Protein AF-A0A6N7VRZ7-F1 (afdb_monomer_lite)

Foldseek 3Di:
DPPVVVVVVVVVVVVVPPPPDDDDDDDDDDDDDPPPPPQFKWAWDDDAPAPDDDVVLVVQCVVFNEADHDRIDGPVNRAGFDGWDAFPHKIWTWGWDQDPVAHPFIWTWTKIADPVCPVVDRIDIDTGDRLDDPQQKWKKKFWFWDAFPVGIKIWIWIWIAGFFKIKIKIWIAHNVRDTPKMKMWMDTQQALAIFIDMPNRGPDDPPDTDHHTSVSSQVNCVVVCVVVCVVCVVRVFDKDFDWWDAPNDIGGRDIDTDDGHTNTMMIGGDDDDPDGTDDD

Secondary structure (DSSP, 8-state):
--SSHHHHHHHHHTTSS----PPP----------------EEEE-S------S-HHHHHHHHHH-B----SSEEHHHH-EEEEEEEETTEEEEEEEEE-SSSTT-EEEEEEEE-TT-TTS-S-EEEEEEEEE-TT--EEEEEEEEEEETTEEEEEEEEEEE-SSEEEEEEEEE-TT--EEEEEEEEEESS--SPEEEETTEEEE--SS-----HHHHHHHGGGHHHHHHHHHHHTT--EEEEEEEETTEEEEEEEEE-SSEEEEEEEE---TTTT-EE--

pLDDT: mean 72.97, std 18.35, range [27.0, 92.31]

Radius of gyration: 24.59 Å; chains: 1; bounding box: 63×72×60 Å

Structure (mmCIF, N/CA/C/O backbone):
data_AF-A0A6N7VRZ7-F1
#
_entry.id   AF-A0A6N7VRZ7-F1
#
loop_
_atom_site.group_PDB
_atom_site.id
_atom_site.type_symbol
_atom_site.label_atom_id
_atom_site.label_alt_id
_atom_site.label_comp_id
_atom_site.label_asym_id
_atom_site.label_entity_id
_atom_site.label_seq_id
_atom_site.pdbx_PDB_ins_code
_atom_site.Cartn_x
_atom_site.Cartn_y
_atom_site.Cartn_z
_atom_site.occupancy
_atom_site.B_iso_or_equiv
_atom_site.auth_seq_id
_atom_site.auth_comp_id
_atom_site.auth_asym_id
_atom_site.auth_atom_id
_atom_site.pdbx_PDB_model_num
ATOM 1 N N . MET A 1 1 ? -41.563 -48.875 -35.223 1.00 51.72 1 MET A N 1
ATOM 2 C CA . MET A 1 1 ? -40.162 -48.391 -35.148 1.00 51.72 1 MET A CA 1
ATOM 3 C C . MET A 1 1 ? -39.976 -47.310 -34.070 1.00 51.72 1 MET A C 1
ATOM 5 O O . MET A 1 1 ? -39.532 -46.213 -34.362 1.00 51.72 1 MET A O 1
ATOM 9 N N . ARG A 1 2 ? -40.323 -47.598 -32.805 1.00 48.81 2 ARG A N 1
ATOM 10 C CA . ARG A 1 2 ? -40.161 -46.661 -31.665 1.00 48.81 2 ARG A CA 1
ATOM 11 C C . ARG A 1 2 ? -39.715 -47.352 -30.362 1.00 48.81 2 ARG A C 1
ATOM 13 O O . ARG A 1 2 ? -39.739 -46.745 -29.304 1.00 48.81 2 ARG A O 1
ATOM 20 N N . LYS A 1 3 ? -39.307 -48.628 -30.441 1.00 44.50 3 LYS A N 1
ATOM 21 C CA . LYS A 1 3 ? -38.849 -49.441 -29.295 1.00 44.50 3 LYS A CA 1
ATOM 22 C C . LYS A 1 3 ? -37.348 -49.774 -29.319 1.00 44.50 3 LYS A C 1
ATOM 24 O O . LYS A 1 3 ? -36.844 -50.302 -28.340 1.00 44.50 3 LYS A O 1
ATOM 29 N N . HIS A 1 4 ? -36.623 -49.426 -30.386 1.00 48.88 4 HIS A N 1
ATOM 30 C CA . HIS A 1 4 ? -35.168 -49.648 -30.476 1.00 48.88 4 HIS A CA 1
ATOM 31 C C . HIS A 1 4 ? -34.329 -48.391 -30.204 1.00 48.88 4 HIS A C 1
ATOM 33 O O . HIS A 1 4 ? -33.158 -48.508 -29.873 1.00 48.88 4 HIS A O 1
ATOM 39 N N . THR A 1 5 ? -34.931 -47.199 -30.230 1.00 50.88 5 THR A N 1
ATOM 40 C CA . THR A 1 5 ? -34.237 -45.937 -29.915 1.00 50.88 5 THR A CA 1
ATOM 41 C C . THR A 1 5 ? -34.125 -45.692 -28.403 1.00 50.88 5 THR A C 1
ATOM 43 O O . THR A 1 5 ? -33.141 -45.132 -27.942 1.00 50.88 5 THR A O 1
ATOM 46 N N . ILE A 1 6 ? -35.085 -46.182 -27.608 1.00 54.41 6 ILE A N 1
ATOM 47 C CA . ILE A 1 6 ? -35.073 -46.048 -26.137 1.00 54.41 6 ILE A CA 1
ATOM 48 C C . ILE A 1 6 ? -34.047 -47.002 -25.499 1.00 54.41 6 ILE A C 1
ATOM 50 O O . ILE A 1 6 ? -33.409 -46.653 -24.510 1.00 54.41 6 ILE A O 1
ATOM 54 N N . LEU A 1 7 ? -33.831 -48.179 -26.101 1.00 49.44 7 LEU A N 1
ATOM 55 C CA . LEU A 1 7 ? -32.859 -49.160 -25.612 1.00 49.44 7 LEU A CA 1
ATOM 56 C C . LEU A 1 7 ? -31.406 -48.694 -25.827 1.00 49.44 7 LEU A C 1
ATOM 58 O O . LEU A 1 7 ? -30.557 -48.961 -24.983 1.00 49.44 7 LEU A O 1
ATOM 62 N N . LEU A 1 8 ? -31.133 -47.938 -26.902 1.00 50.25 8 LEU A N 1
ATOM 63 C CA . LEU A 1 8 ? -29.812 -47.345 -27.146 1.00 50.25 8 LEU A CA 1
ATOM 64 C C . LEU A 1 8 ? -29.486 -46.205 -26.163 1.00 50.25 8 LEU 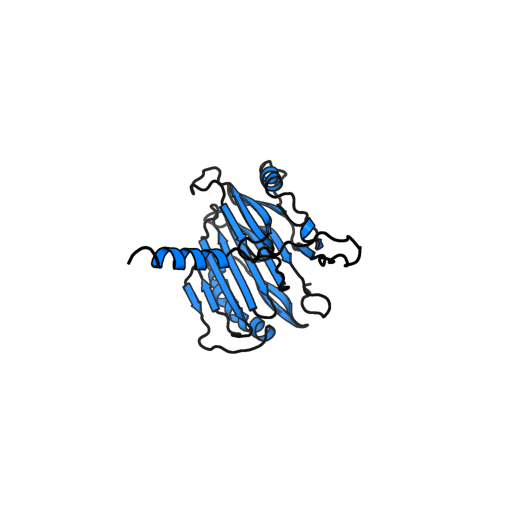A C 1
ATOM 66 O O . LEU A 1 8 ? -28.351 -46.117 -25.707 1.00 50.25 8 LEU A O 1
ATOM 70 N N . CYS A 1 9 ? -30.471 -45.382 -25.783 1.00 50.47 9 CYS A N 1
ATOM 71 C CA . CYS A 1 9 ? -30.270 -44.312 -24.795 1.00 50.47 9 CYS A CA 1
ATOM 72 C C . CYS A 1 9 ? -30.100 -44.833 -23.356 1.00 50.47 9 CYS A C 1
ATOM 74 O O . CYS A 1 9 ? -29.407 -44.204 -22.559 1.00 50.47 9 CYS A O 1
ATOM 76 N N . LEU A 1 10 ? -30.692 -45.984 -23.015 1.00 51.41 10 LEU A N 1
ATOM 77 C CA . LEU A 1 10 ? -30.499 -46.626 -21.706 1.00 51.41 10 LEU A CA 1
ATOM 78 C C . LEU A 1 10 ? -29.133 -47.320 -21.585 1.00 51.41 10 LEU A C 1
ATOM 80 O O . LEU A 1 10 ? -28.551 -47.314 -20.502 1.00 51.41 10 LEU A O 1
ATOM 84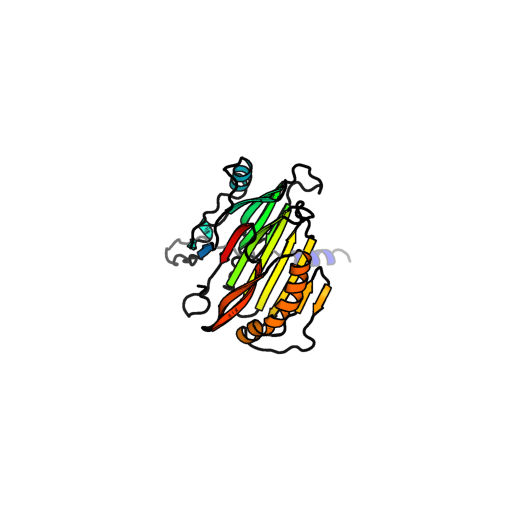 N N . LEU A 1 11 ? -28.580 -47.852 -22.683 1.00 47.41 11 LEU A N 1
ATOM 85 C CA . LEU A 1 11 ? -27.246 -48.467 -22.677 1.00 47.41 11 LEU A CA 1
ATOM 86 C C . LEU A 1 11 ? -26.114 -47.432 -22.547 1.00 47.41 11 LEU A C 1
ATOM 88 O O . LEU A 1 11 ? -25.101 -47.718 -21.913 1.00 47.41 11 LEU A O 1
ATOM 92 N N . SER A 1 12 ? -26.292 -46.217 -23.081 1.00 50.16 12 SER A N 1
ATOM 93 C CA . SER A 1 12 ? -25.316 -45.124 -22.939 1.00 50.16 12 SER A CA 1
ATOM 94 C C . SER A 1 12 ? -25.327 -44.460 -21.557 1.00 50.16 12 SER A C 1
ATOM 96 O O . SER A 1 12 ? -24.339 -43.838 -21.177 1.00 50.16 12 SER A O 1
ATOM 98 N N . LEU A 1 13 ? -26.410 -44.604 -20.782 1.00 47.62 13 LEU A N 1
ATOM 99 C CA . LEU A 1 13 ? -26.511 -44.051 -19.424 1.00 47.62 13 LEU A CA 1
ATOM 100 C C . LEU A 1 13 ? -25.894 -44.973 -18.352 1.00 47.62 13 LEU A C 1
ATOM 102 O O . LEU A 1 13 ? -25.590 -44.521 -17.252 1.00 47.62 13 LEU A O 1
ATOM 106 N N . TYR A 1 14 ? -25.658 -46.250 -18.678 1.00 46.38 14 TYR A N 1
ATOM 107 C CA . TYR A 1 14 ? -25.061 -47.233 -17.762 1.00 46.38 14 TYR A CA 1
ATOM 108 C C . TYR A 1 14 ? -23.520 -47.194 -17.728 1.00 46.38 14 TYR A C 1
ATOM 110 O O . TYR A 1 14 ? -22.915 -47.744 -16.812 1.00 46.38 14 TYR A O 1
ATOM 118 N N . PHE A 1 15 ? -22.877 -46.506 -18.680 1.00 44.44 15 PHE A N 1
ATOM 119 C CA . PHE A 1 15 ? -21.414 -46.360 -18.738 1.00 44.44 15 PHE A CA 1
ATOM 120 C C . PHE A 1 15 ? -20.863 -45.125 -18.002 1.00 44.44 15 PHE A C 1
ATOM 122 O O . PHE A 1 15 ? -19.650 -44.967 -17.913 1.00 44.44 15 PHE A O 1
ATOM 129 N N . LEU A 1 16 ? -21.723 -44.272 -17.430 1.00 45.22 16 LEU A N 1
ATOM 130 C CA . LEU A 1 16 ? -21.307 -43.073 -16.682 1.00 45.22 16 LEU A CA 1
ATOM 131 C C . LEU A 1 16 ? -21.331 -43.243 -15.149 1.00 45.22 16 LEU A C 1
ATOM 133 O O . LEU A 1 16 ? -21.061 -42.286 -14.432 1.00 45.22 16 LEU A O 1
ATOM 137 N N . PHE A 1 17 ? -21.594 -44.451 -14.631 1.00 40.41 17 PHE A N 1
ATOM 138 C CA . PHE A 1 17 ? -21.628 -44.724 -13.182 1.00 40.41 17 PHE A CA 1
ATOM 139 C C . PHE A 1 17 ? -20.605 -45.761 -12.682 1.00 40.41 17 PHE A C 1
ATOM 141 O O . PHE A 1 17 ? -20.662 -46.177 -11.526 1.00 40.41 17 PHE A O 1
ATOM 148 N N . THR A 1 18 ? -19.608 -46.135 -13.490 1.00 43.66 18 THR A N 1
ATOM 149 C CA . THR A 1 18 ? -18.508 -47.021 -13.059 1.00 43.66 18 THR A CA 1
ATOM 150 C C . THR A 1 18 ? -17.149 -46.329 -13.112 1.00 43.66 18 THR A C 1
ATOM 152 O O . THR A 1 18 ? -16.246 -46.748 -13.827 1.00 43.66 18 THR A O 1
ATOM 155 N N . SER A 1 19 ? -16.986 -45.282 -12.307 1.00 32.28 19 SER A N 1
ATOM 156 C CA . SER A 1 19 ? -15.675 -44.870 -11.783 1.00 32.28 19 SER A CA 1
ATOM 157 C C . SER A 1 19 ? -15.837 -44.242 -10.396 1.00 32.28 19 SER A C 1
ATOM 159 O O . SER A 1 19 ? -15.360 -43.150 -10.108 1.00 32.28 19 SER A O 1
ATOM 161 N N . CYS A 1 20 ? -16.549 -44.955 -9.521 1.00 38.78 20 CYS A N 1
ATOM 162 C CA . CYS A 1 20 ? -16.461 -44.773 -8.078 1.00 38.78 20 CYS A CA 1
ATOM 163 C C . CYS A 1 20 ? -15.227 -45.557 -7.598 1.00 38.78 20 CYS A C 1
ATOM 165 O O . CYS A 1 20 ? -15.319 -46.737 -7.263 1.00 38.78 20 CYS A O 1
ATOM 167 N N . GLN A 1 21 ? -14.044 -44.938 -7.642 1.00 30.72 21 GLN A N 1
ATOM 168 C CA . GLN A 1 21 ? -12.881 -45.462 -6.926 1.00 30.72 21 GLN A CA 1
ATOM 169 C C . GLN A 1 21 ? -13.040 -45.113 -5.442 1.00 30.72 21 GLN A C 1
ATOM 171 O O . GLN A 1 21 ? -12.891 -43.964 -5.036 1.00 30.72 21 GLN A O 1
ATOM 176 N N . LYS A 1 22 ? -13.374 -46.124 -4.633 1.00 38.72 22 LYS A N 1
ATOM 177 C CA . LYS A 1 22 ? -13.216 -46.086 -3.174 1.00 38.72 22 LYS A CA 1
ATOM 178 C C . LYS A 1 22 ? -11.730 -45.887 -2.835 1.00 38.72 22 LYS A C 1
ATOM 180 O O . LYS A 1 22 ? -10.923 -46.658 -3.358 1.00 38.72 22 LYS A O 1
ATOM 185 N N . PRO A 1 23 ? -11.350 -44.986 -1.916 1.00 28.78 23 PRO A N 1
ATOM 186 C CA . PRO A 1 23 ? -10.076 -45.118 -1.236 1.00 28.78 23 PRO A CA 1
ATOM 187 C C . PRO A 1 23 ? -10.205 -46.209 -0.168 1.00 28.78 23 PRO A C 1
ATOM 189 O O . PRO A 1 23 ? -11.112 -46.201 0.664 1.00 28.78 23 PRO A O 1
ATOM 192 N N . SER A 1 24 ? -9.310 -47.186 -0.247 1.00 29.42 24 SER A N 1
ATOM 193 C CA . SER A 1 24 ? -9.134 -48.262 0.719 1.00 29.42 24 SER A CA 1
ATOM 194 C C . SER A 1 24 ? -8.659 -47.714 2.065 1.00 29.42 24 SER A C 1
ATOM 196 O O . SER A 1 24 ? -7.578 -47.129 2.151 1.00 29.42 24 SER A O 1
ATOM 198 N N . GLU A 1 25 ? -9.414 -47.978 3.128 1.00 36.09 25 GLU A N 1
ATOM 199 C CA . GLU A 1 25 ? -8.856 -48.047 4.475 1.00 36.09 25 GLU A CA 1
ATOM 200 C C . GLU A 1 25 ? -7.915 -49.254 4.551 1.00 36.09 25 GLU A C 1
ATOM 202 O O . GLU A 1 25 ? -8.354 -50.402 4.607 1.00 36.09 25 GLU A O 1
ATOM 207 N N . SER A 1 26 ? -6.609 -49.003 4.574 1.00 30.27 26 SER A N 1
ATOM 208 C CA . SER A 1 26 ? -5.666 -49.932 5.189 1.00 30.27 26 SER A CA 1
ATOM 209 C C . SER A 1 26 ? -4.395 -49.214 5.627 1.00 30.27 26 SER A C 1
ATOM 211 O O . SER A 1 26 ? -3.657 -48.660 4.816 1.00 30.27 26 SER A O 1
ATOM 213 N N . SER A 1 27 ? -4.142 -49.328 6.931 1.00 27.00 27 SER A N 1
ATOM 214 C CA . SER A 1 27 ? -2.880 -49.113 7.642 1.00 27.00 27 SER A CA 1
ATOM 215 C C . SER A 1 27 ? -2.309 -47.693 7.689 1.00 27.00 27 SER A C 1
ATOM 217 O O . SER A 1 27 ? -1.422 -47.320 6.930 1.00 27.00 27 SER A O 1
ATOM 219 N N . LEU A 1 28 ? -2.704 -46.992 8.758 1.00 39.78 28 LEU A N 1
ATOM 220 C CA . LEU A 1 28 ? -1.775 -46.301 9.655 1.00 39.78 28 LEU A CA 1
ATOM 221 C C . LEU A 1 28 ? -0.441 -47.061 9.754 1.00 39.78 28 LEU A C 1
ATOM 223 O O . LEU A 1 28 ? -0.329 -48.056 10.473 1.00 39.78 28 LEU A O 1
ATOM 227 N N . LYS A 1 29 ? 0.581 -46.560 9.066 1.00 30.77 29 LYS A N 1
ATOM 228 C CA . LYS A 1 29 ? 1.963 -46.632 9.531 1.00 30.77 29 LYS A CA 1
ATOM 229 C C . LYS A 1 29 ? 2.585 -45.258 9.352 1.00 30.77 29 LYS A C 1
ATOM 231 O O . LYS A 1 29 ? 2.699 -44.749 8.245 1.00 30.77 29 LYS A O 1
ATOM 236 N N . ASN A 1 30 ? 2.909 -44.677 10.500 1.00 40.47 30 ASN A N 1
ATOM 237 C CA . ASN A 1 30 ? 3.609 -43.419 10.679 1.00 40.47 30 ASN A CA 1
ATOM 238 C C . ASN A 1 30 ? 4.788 -43.268 9.724 1.00 40.47 30 ASN A C 1
ATOM 240 O O . ASN A 1 30 ? 5.617 -44.173 9.617 1.00 40.47 30 ASN A O 1
ATOM 244 N N . GLY A 1 31 ? 4.910 -42.068 9.169 1.00 37.56 31 GLY A N 1
ATOM 245 C CA . GLY A 1 31 ? 6.148 -41.601 8.579 1.00 37.56 31 GLY A CA 1
ATOM 246 C C . GLY A 1 31 ? 5.940 -40.900 7.256 1.00 37.56 31 GLY A C 1
ATOM 247 O O . GLY A 1 31 ? 6.470 -41.370 6.267 1.00 37.56 31 GLY A O 1
ATOM 248 N N . ASP A 1 32 ? 5.258 -39.756 7.261 1.00 30.80 32 ASP A N 1
ATOM 249 C CA . ASP A 1 32 ? 5.738 -38.657 6.436 1.00 30.80 32 ASP A CA 1
ATOM 250 C C . ASP A 1 32 ? 5.684 -37.357 7.230 1.00 30.80 32 ASP A C 1
ATOM 252 O O . ASP A 1 32 ? 4.726 -37.039 7.933 1.00 30.80 32 ASP A O 1
ATOM 256 N N . LYS A 1 33 ? 6.847 -36.720 7.213 1.00 32.03 33 LYS A N 1
ATOM 257 C CA . LYS A 1 33 ? 7.310 -35.615 8.040 1.00 32.03 33 LYS A CA 1
ATOM 258 C C . LYS A 1 33 ? 6.305 -34.469 8.053 1.00 32.03 33 LYS A C 1
ATOM 260 O O . LYS A 1 33 ? 5.762 -34.114 7.012 1.00 32.03 33 LYS A O 1
ATOM 265 N N . GLU A 1 34 ? 6.143 -33.866 9.230 1.00 32.09 34 GLU A N 1
ATOM 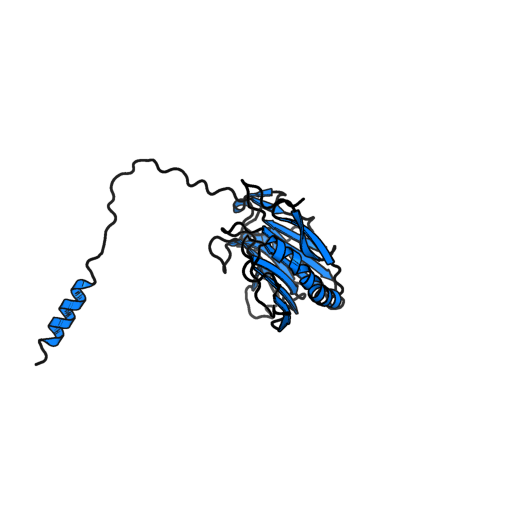266 C CA . GLU A 1 34 ? 5.592 -32.524 9.404 1.00 32.09 34 GLU A CA 1
ATOM 267 C C . GLU A 1 34 ? 6.001 -31.637 8.225 1.00 32.09 34 GLU A C 1
ATOM 269 O O . GLU A 1 34 ? 7.185 -31.346 8.030 1.00 32.09 34 GLU A O 1
ATOM 274 N N . THR A 1 35 ? 5.026 -31.207 7.425 1.00 31.95 35 THR A N 1
ATOM 275 C CA . THR A 1 35 ? 5.210 -30.065 6.542 1.00 31.95 35 THR A CA 1
ATOM 276 C C . THR A 1 35 ? 5.482 -28.891 7.469 1.00 31.95 35 THR A C 1
ATOM 278 O O . THR A 1 35 ? 4.559 -28.321 8.052 1.00 31.95 35 THR A O 1
ATOM 281 N N . ILE A 1 36 ? 6.758 -28.575 7.687 1.00 32.53 36 ILE A N 1
ATOM 282 C CA . ILE A 1 36 ? 7.163 -27.344 8.351 1.00 32.53 36 ILE A CA 1
ATOM 283 C C . ILE A 1 36 ? 6.639 -26.233 7.440 1.00 32.53 36 ILE A C 1
ATOM 285 O O . ILE A 1 36 ? 7.291 -25.875 6.463 1.00 32.53 36 ILE A O 1
ATOM 289 N N . LYS A 1 37 ? 5.424 -25.736 7.706 1.00 47.06 37 LYS A N 1
ATOM 290 C CA . LYS A 1 37 ? 4.975 -24.443 7.192 1.00 47.06 37 LYS A CA 1
ATOM 291 C C . LYS A 1 37 ? 6.035 -23.460 7.679 1.00 47.06 37 LYS A C 1
ATOM 293 O O . LYS A 1 37 ? 6.126 -23.230 8.887 1.00 47.06 37 LYS A O 1
ATOM 298 N N . GLU A 1 38 ? 6.914 -23.004 6.784 1.00 53.12 38 GLU A N 1
ATOM 299 C CA . GLU A 1 38 ? 7.930 -22.010 7.131 1.00 53.12 38 GLU A CA 1
ATOM 300 C C . GLU A 1 38 ? 7.222 -20.862 7.860 1.00 53.12 38 GLU A C 1
ATOM 302 O O . GLU A 1 38 ? 6.170 -20.386 7.430 1.00 53.12 38 GLU A O 1
ATOM 307 N N . LYS A 1 39 ? 7.743 -20.484 9.031 1.00 60.56 39 LYS A N 1
ATOM 308 C CA . LYS A 1 39 ? 7.157 -19.407 9.827 1.00 60.56 39 LYS A CA 1
ATOM 309 C C . LYS A 1 39 ? 7.441 -18.076 9.137 1.00 60.56 39 LYS A C 1
ATOM 311 O O . LYS A 1 39 ? 8.497 -17.477 9.342 1.00 60.56 39 LYS A O 1
ATOM 316 N N . VAL A 1 40 ? 6.485 -17.640 8.327 1.00 69.94 40 VAL A N 1
ATOM 317 C CA . VAL A 1 40 ? 6.470 -16.327 7.678 1.00 69.94 40 VAL A CA 1
ATOM 318 C C . VAL A 1 40 ? 6.424 -15.244 8.750 1.00 69.94 40 VAL A C 1
ATOM 320 O O . VAL A 1 40 ? 5.594 -15.314 9.657 1.00 69.94 40 VAL A O 1
ATOM 323 N N . ASN A 1 41 ? 7.290 -14.234 8.645 1.00 71.81 41 ASN A N 1
ATOM 324 C CA . ASN A 1 41 ? 7.331 -13.115 9.587 1.00 71.81 41 ASN A CA 1
ATOM 325 C C . ASN A 1 41 ? 6.921 -11.788 8.934 1.00 71.81 41 ASN A C 1
ATOM 327 O O . ASN A 1 41 ? 7.445 -11.406 7.893 1.00 71.81 41 ASN A O 1
ATOM 331 N N . ILE A 1 42 ? 6.060 -11.027 9.611 1.00 72.62 42 ILE A N 1
ATOM 332 C CA . ILE A 1 42 ? 5.691 -9.651 9.255 1.00 72.62 42 ILE A CA 1
ATOM 333 C C . ILE A 1 42 ? 6.397 -8.674 10.198 1.00 72.62 42 ILE A C 1
ATOM 335 O O . ILE A 1 42 ? 6.532 -8.925 11.399 1.00 72.62 42 ILE A O 1
ATOM 339 N N . LYS A 1 43 ? 6.824 -7.526 9.664 1.00 73.62 43 LYS A N 1
ATOM 340 C CA . LYS A 1 43 ? 7.439 -6.430 10.416 1.00 73.62 43 LYS A CA 1
ATOM 341 C C . LYS A 1 43 ? 6.520 -5.215 10.496 1.00 73.62 43 LYS A C 1
ATOM 343 O O . LYS A 1 43 ? 5.873 -4.808 9.534 1.00 73.62 43 LYS A O 1
ATOM 348 N N . TYR A 1 44 ? 6.518 -4.561 11.649 1.00 66.38 44 TYR A N 1
ATOM 349 C CA . TYR A 1 44 ? 5.747 -3.339 11.878 1.00 66.38 44 TYR A CA 1
ATOM 350 C C . TYR A 1 44 ? 6.697 -2.152 11.986 1.00 66.38 44 TYR A C 1
ATOM 352 O O . TYR A 1 44 ? 7.638 -2.173 12.777 1.00 66.38 44 TYR A O 1
ATOM 360 N N . VAL A 1 45 ? 6.465 -1.106 11.187 1.00 58.69 45 VAL A N 1
ATOM 361 C CA . VAL A 1 45 ? 7.406 0.017 11.045 1.00 58.69 45 VAL A CA 1
ATOM 362 C C . VAL A 1 45 ? 6.705 1.341 11.352 1.00 58.69 45 VAL A C 1
ATOM 364 O O . VAL A 1 45 ? 6.419 2.136 10.455 1.00 58.69 45 VAL A O 1
ATOM 367 N N . GLY A 1 46 ? 6.420 1.638 12.621 1.00 53.47 46 GLY A N 1
ATOM 368 C CA . GLY A 1 46 ? 5.892 2.954 13.002 1.00 53.47 46 GLY A CA 1
ATOM 369 C C . GLY A 1 46 ? 5.445 3.092 14.454 1.00 53.47 46 GLY A C 1
ATOM 370 O O . GLY A 1 46 ? 5.174 2.100 15.120 1.00 53.47 46 GLY A O 1
ATOM 371 N N . LYS A 1 47 ? 5.363 4.348 14.918 1.00 48.88 47 LYS A N 1
ATOM 372 C CA . LYS A 1 47 ? 4.696 4.724 16.172 1.00 48.88 47 LYS A CA 1
ATOM 373 C C . LYS A 1 47 ? 3.188 4.834 15.947 1.00 48.88 47 LYS A C 1
ATOM 375 O O . LYS A 1 47 ? 2.758 5.264 14.879 1.00 48.88 47 LYS A O 1
ATOM 380 N N . GLU A 1 48 ? 2.427 4.436 16.958 1.00 53.22 48 GLU A N 1
ATOM 381 C CA . GLU A 1 48 ? 0.969 4.375 16.930 1.00 53.22 48 GLU A CA 1
ATOM 382 C C . GLU A 1 48 ? 0.342 5.707 17.360 1.00 53.22 48 GLU A C 1
ATOM 384 O O . GLU A 1 48 ? 0.743 6.287 18.370 1.00 53.22 48 GLU A O 1
ATOM 389 N N . LYS A 1 49 ? -0.716 6.131 16.663 1.00 51.59 49 LYS A N 1
ATOM 390 C CA . LYS A 1 49 ? -1.834 6.832 17.305 1.00 51.59 49 LYS A CA 1
ATOM 391 C C . LYS A 1 49 ? -2.974 5.832 17.462 1.00 51.59 49 LYS A C 1
ATOM 393 O O . LYS A 1 49 ? -3.868 5.735 16.625 1.00 51.59 49 LYS A O 1
ATOM 398 N N . THR A 1 50 ? -2.888 5.012 18.503 1.00 50.00 50 THR A N 1
ATOM 399 C CA . THR A 1 50 ? -3.978 4.129 18.912 1.00 50.00 50 THR A CA 1
ATOM 400 C C . THR A 1 50 ? -5.103 4.976 19.495 1.00 50.00 50 THR A C 1
ATOM 402 O O . THR A 1 50 ? -4.853 5.952 20.202 1.00 50.00 50 THR A O 1
ATOM 405 N N . PHE A 1 51 ? -6.351 4.593 19.236 1.00 47.44 51 PHE A N 1
ATOM 406 C CA . PHE A 1 51 ? -7.448 5.095 20.053 1.00 47.44 51 PHE A CA 1
ATOM 407 C C . PHE A 1 51 ? -7.225 4.616 21.480 1.00 47.44 51 PHE A C 1
ATOM 409 O O . PHE A 1 51 ? -6.884 3.447 21.704 1.00 47.44 51 PHE A O 1
ATOM 416 N N . GLU A 1 52 ? -7.451 5.517 22.437 1.00 47.53 52 GLU A N 1
ATOM 417 C CA . GLU A 1 52 ? -7.769 5.128 23.805 1.00 47.53 52 GLU A CA 1
ATOM 418 C C . GLU A 1 52 ? -8.789 3.987 23.767 1.00 47.53 52 GLU A C 1
ATOM 420 O O . GLU A 1 52 ? -9.619 3.908 22.867 1.00 47.53 52 GLU A O 1
ATOM 425 N N . ASN A 1 53 ? -8.678 3.056 24.703 1.00 49.81 53 ASN A N 1
ATOM 426 C CA . ASN A 1 53 ? -9.383 1.779 24.727 1.00 49.81 53 ASN A CA 1
ATOM 427 C C . ASN A 1 53 ? -10.921 1.943 24.590 1.00 49.81 53 ASN A C 1
ATOM 429 O O . ASN A 1 53 ? -11.631 2.040 25.588 1.00 49.81 53 ASN A O 1
ATOM 433 N N . THR A 1 54 ? -11.449 1.994 23.361 1.00 59.28 54 THR A N 1
ATOM 434 C CA . THR A 1 54 ? -12.875 2.230 23.087 1.00 59.28 54 THR A CA 1
ATOM 435 C C . THR A 1 54 ? -13.645 0.924 22.899 1.00 59.28 54 THR A C 1
ATOM 437 O O . THR A 1 54 ? -13.091 -0.115 22.532 1.00 59.28 54 THR A O 1
ATOM 440 N N . ASN A 1 55 ? -14.970 0.978 23.071 1.00 64.88 55 ASN A N 1
ATOM 441 C CA . ASN A 1 55 ? -15.866 -0.139 22.747 1.00 64.88 55 ASN A CA 1
ATOM 442 C C . ASN A 1 55 ? -15.765 -0.582 21.275 1.00 64.88 55 ASN A C 1
ATOM 444 O O . ASN A 1 55 ? -16.009 -1.744 20.970 1.00 64.88 55 ASN A O 1
ATOM 448 N N . LYS A 1 56 ? -15.368 0.311 20.359 1.00 74.06 56 LYS A N 1
ATOM 449 C CA . LYS A 1 56 ? -15.252 -0.006 18.927 1.00 74.06 56 LYS A CA 1
ATOM 450 C C . LYS A 1 56 ? -14.019 -0.830 18.595 1.00 74.06 56 LYS A C 1
ATOM 452 O O . LYS A 1 56 ? -14.119 -1.764 17.808 1.00 74.06 56 LYS A O 1
ATOM 457 N N . LYS A 1 57 ? -12.901 -0.595 19.286 1.00 72.06 57 LYS A N 1
ATOM 458 C CA . LYS A 1 57 ? -11.762 -1.519 19.238 1.00 72.06 57 LYS A CA 1
ATOM 459 C C . LYS A 1 57 ? -12.187 -2.938 19.629 1.00 72.06 57 LYS A C 1
ATOM 461 O O . LYS A 1 57 ? -11.855 -3.889 18.930 1.00 72.06 57 LYS A O 1
ATOM 466 N N . LYS A 1 58 ? -12.976 -3.067 20.703 1.00 75.19 58 LYS A N 1
ATOM 467 C CA . LYS A 1 58 ? -13.517 -4.364 21.137 1.00 75.19 58 LYS A CA 1
ATOM 468 C C . LYS A 1 58 ? -14.442 -4.989 20.087 1.00 75.19 58 LYS A C 1
ATOM 470 O O . LYS A 1 58 ? -14.350 -6.191 19.901 1.00 75.19 58 LYS A O 1
ATOM 475 N N . SER A 1 59 ? -15.263 -4.202 19.384 1.00 82.75 59 SER A N 1
ATOM 476 C CA . SER A 1 59 ? -16.122 -4.690 18.285 1.00 82.75 59 SER A CA 1
ATOM 477 C C . SER A 1 59 ? -15.300 -5.361 17.176 1.00 82.75 59 SER A C 1
ATOM 479 O O . SER A 1 59 ? -15.515 -6.529 16.850 1.00 82.75 59 SER A O 1
ATOM 481 N N . PHE A 1 60 ? -14.284 -4.666 16.651 1.00 85.69 60 PHE A N 1
ATOM 482 C CA . PHE A 1 60 ? -13.443 -5.213 15.583 1.00 85.69 60 PHE A CA 1
ATOM 483 C C . PHE A 1 60 ? -12.613 -6.419 16.044 1.00 85.69 60 PHE A C 1
ATOM 485 O O . PHE A 1 60 ? -12.505 -7.395 15.305 1.00 85.69 60 PHE A O 1
ATOM 492 N N . GLU A 1 61 ? -12.069 -6.396 17.267 1.00 88.62 61 GLU A N 1
ATOM 493 C CA . GLU A 1 61 ? -11.361 -7.551 17.845 1.00 88.62 61 GLU A CA 1
ATOM 494 C C . GLU A 1 61 ? -12.288 -8.757 18.071 1.00 88.62 61 GLU A C 1
ATOM 496 O O . GLU A 1 61 ? -11.883 -9.887 17.816 1.00 88.62 61 GLU A O 1
ATOM 501 N N . GLN A 1 62 ? -13.529 -8.547 18.526 1.00 87.88 62 GLN A N 1
ATOM 502 C CA . GLN A 1 62 ? -14.513 -9.624 18.702 1.00 87.88 62 GLN A CA 1
ATOM 503 C C . GLN A 1 62 ? -14.851 -10.300 17.377 1.00 87.88 62 GLN A C 1
ATOM 505 O O . GLN A 1 62 ? -15.032 -11.513 17.330 1.00 87.88 62 GLN A O 1
ATOM 510 N N . LYS A 1 63 ? -14.926 -9.513 16.305 1.00 87.81 63 LYS A N 1
ATOM 511 C CA . LYS A 1 63 ? -15.337 -9.999 14.995 1.00 87.81 63 LYS A CA 1
ATOM 512 C C . LYS A 1 63 ? -14.210 -10.659 14.207 1.00 87.81 63 LYS A C 1
ATOM 514 O O . LYS A 1 63 ? -14.422 -11.695 13.586 1.00 87.81 63 LYS A O 1
ATOM 519 N N . TYR A 1 64 ? -13.030 -10.046 14.202 1.00 89.19 64 TYR A N 1
ATOM 520 C CA . TYR A 1 64 ? -11.906 -10.469 13.362 1.00 89.19 64 TYR A CA 1
ATOM 521 C C . TYR A 1 64 ? -10.801 -11.180 14.144 1.00 89.19 64 TYR A C 1
ATOM 523 O O . TYR A 1 64 ? -9.784 -11.550 13.568 1.00 89.19 64 TYR A O 1
ATOM 531 N N . GLY A 1 65 ? -10.975 -11.361 15.452 1.00 90.31 65 GLY A N 1
ATOM 532 C CA . GLY A 1 65 ? -9.898 -11.777 16.338 1.00 90.31 65 GLY A CA 1
ATOM 533 C C . GLY A 1 65 ? -8.929 -10.630 16.630 1.00 90.31 65 GLY A C 1
ATOM 534 O O . GLY A 1 65 ? -8.935 -9.575 15.989 1.00 90.31 65 GLY A O 1
ATOM 535 N N . LYS A 1 66 ? -8.078 -10.830 17.634 1.00 89.88 66 LYS A N 1
ATOM 536 C CA . LYS A 1 66 ? -7.052 -9.862 18.024 1.00 89.88 66 LYS A CA 1
ATOM 537 C C . LYS A 1 66 ? -5.716 -10.245 17.398 1.00 89.88 66 LYS A C 1
ATOM 539 O O . LYS A 1 66 ? -5.071 -11.177 17.874 1.00 89.88 66 LYS A O 1
ATOM 544 N N . GLY A 1 67 ? -5.283 -9.472 16.407 1.00 86.69 67 GLY A N 1
ATOM 545 C CA . GLY A 1 67 ? -3.957 -9.625 15.822 1.00 86.69 67 GLY A CA 1
ATOM 546 C C . GLY A 1 67 ? -2.881 -9.051 16.743 1.00 86.69 67 GLY A C 1
ATOM 547 O O . GLY A 1 67 ? -3.054 -7.998 17.371 1.00 86.69 67 GLY A O 1
ATOM 548 N N . ARG A 1 68 ? -1.753 -9.752 16.865 1.00 83.69 68 ARG A N 1
ATOM 549 C CA . ARG A 1 68 ? -0.597 -9.280 17.630 1.00 83.69 68 ARG A CA 1
ATOM 550 C C . ARG A 1 68 ? 0.338 -8.479 16.726 1.00 83.69 68 ARG A C 1
ATOM 552 O O . ARG A 1 68 ? 0.482 -8.733 15.535 1.00 83.69 68 ARG A O 1
ATOM 559 N N . LYS A 1 69 ? 1.011 -7.501 17.327 1.00 77.25 69 LYS A N 1
ATOM 560 C CA . LYS A 1 69 ? 1.990 -6.645 16.654 1.00 77.25 69 LYS A CA 1
ATOM 561 C C . LYS A 1 69 ? 3.284 -6.655 17.446 1.00 77.25 69 LYS A C 1
ATOM 563 O O . LYS A 1 69 ? 3.266 -6.472 18.663 1.00 77.25 69 LYS A O 1
ATOM 568 N N . SER A 1 70 ? 4.402 -6.824 16.761 1.00 72.88 70 SER A N 1
ATOM 569 C CA . SER A 1 70 ? 5.747 -6.624 17.303 1.00 72.88 70 SER A CA 1
ATOM 570 C C . SER A 1 70 ? 6.678 -6.243 16.144 1.00 72.88 70 SER A C 1
ATOM 572 O O . SER A 1 70 ? 6.287 -6.389 14.992 1.00 72.88 70 SER A O 1
ATOM 574 N N . PRO A 1 71 ? 7.905 -5.749 16.376 1.00 73.62 71 PRO A N 1
ATOM 575 C CA . PRO A 1 71 ? 8.816 -5.406 15.279 1.00 73.62 71 PRO A CA 1
ATOM 576 C C . PRO A 1 71 ? 9.060 -6.542 14.269 1.00 73.62 71 PRO A C 1
ATOM 578 O O . PRO A 1 71 ? 9.358 -6.263 13.110 1.00 73.62 71 PRO A O 1
ATOM 581 N N . SER A 1 72 ? 8.915 -7.799 14.698 1.00 79.12 72 SER A N 1
ATOM 582 C CA . SER A 1 72 ? 8.923 -8.998 13.860 1.00 79.12 72 SER A CA 1
ATOM 583 C C . SER A 1 72 ? 8.051 -10.060 14.523 1.00 79.12 72 SER A C 1
ATOM 585 O O . SER A 1 72 ? 8.347 -10.468 15.649 1.00 79.12 72 SER A O 1
ATOM 587 N N . ILE A 1 73 ? 6.995 -10.499 13.846 1.00 80.56 73 ILE A N 1
ATOM 588 C CA . ILE A 1 73 ? 6.043 -11.478 14.375 1.00 80.56 73 ILE A CA 1
ATOM 589 C C . ILE A 1 73 ? 5.668 -12.503 13.314 1.00 80.56 73 ILE A C 1
ATOM 591 O O . ILE A 1 73 ? 5.608 -12.162 12.134 1.00 80.56 73 ILE A O 1
ATOM 595 N N . ASN A 1 74 ? 5.355 -13.724 13.740 1.00 83.31 74 ASN A N 1
ATOM 596 C CA . ASN A 1 74 ? 4.818 -14.731 12.839 1.00 83.31 74 ASN A CA 1
ATOM 597 C C . ASN A 1 74 ? 3.458 -14.282 12.275 1.00 83.31 74 ASN A C 1
ATOM 599 O O . ASN A 1 74 ? 2.661 -13.648 12.972 1.00 83.31 74 ASN A O 1
ATOM 603 N N . LEU A 1 75 ? 3.206 -14.609 11.008 1.00 82.81 75 LEU A N 1
ATOM 604 C CA . LEU A 1 75 ? 1.984 -14.255 10.288 1.00 82.81 75 LEU A CA 1
ATOM 605 C C . LEU A 1 75 ? 0.725 -14.722 11.028 1.00 82.81 75 LEU A C 1
ATOM 607 O O . LEU A 1 75 ? -0.193 -13.932 11.205 1.00 82.81 75 LEU A O 1
ATOM 611 N N . ASP A 1 76 ? 0.704 -15.964 11.510 1.00 84.62 76 ASP A N 1
ATOM 612 C CA . ASP A 1 76 ? -0.415 -16.563 12.250 1.00 84.62 76 ASP A CA 1
ATOM 613 C C . ASP A 1 76 ? -0.769 -15.789 13.528 1.00 84.62 76 ASP A C 1
ATOM 615 O O . ASP A 1 76 ? -1.942 -15.597 13.838 1.00 84.62 76 ASP A O 1
ATOM 619 N N . GLU A 1 77 ? 0.236 -15.283 14.238 1.00 84.38 77 GLU A N 1
ATOM 620 C CA . GLU A 1 77 ? 0.044 -14.431 15.410 1.00 84.38 77 GLU A CA 1
ATOM 621 C C . GLU A 1 77 ? -0.413 -13.007 15.046 1.00 84.38 77 GLU A C 1
ATOM 623 O O . GLU A 1 77 ? -1.025 -12.328 15.875 1.00 84.38 77 GLU A O 1
ATOM 628 N N . ALA A 1 78 ? -0.113 -12.535 13.832 1.00 86.19 78 ALA A N 1
ATOM 629 C CA . ALA A 1 78 ? -0.537 -11.227 13.336 1.00 86.19 78 ALA A CA 1
ATOM 630 C C . ALA A 1 78 ? -1.980 -11.206 12.813 1.00 86.19 78 ALA A C 1
ATOM 632 O O . ALA A 1 78 ? -2.570 -10.129 12.751 1.00 86.19 78 ALA A O 1
ATOM 633 N N . VAL A 1 79 ? -2.557 -12.351 12.437 1.00 89.75 79 VAL A N 1
ATOM 634 C CA . VAL A 1 79 ? -3.917 -12.409 11.879 1.00 89.75 79 VAL A CA 1
ATOM 635 C C . VAL A 1 79 ? -4.946 -11.853 12.871 1.00 89.75 79 VAL A C 1
ATOM 637 O O . VAL A 1 79 ? -4.983 -12.222 14.044 1.00 89.75 79 VAL A O 1
ATOM 640 N N . GLY A 1 80 ? -5.802 -10.961 12.376 1.00 90.19 80 GLY A N 1
ATOM 641 C CA . GLY A 1 80 ? -6.891 -10.320 13.108 1.00 90.19 80 GLY A CA 1
ATOM 642 C C . GLY A 1 80 ? -6.812 -8.794 13.104 1.00 90.19 80 GLY A C 1
ATOM 643 O O . GLY A 1 80 ? -6.055 -8.190 12.344 1.00 90.19 80 GLY A O 1
ATOM 644 N N . ASN A 1 81 ? -7.617 -8.142 13.946 1.00 88.94 81 ASN A N 1
ATOM 645 C CA . ASN A 1 81 ? -7.628 -6.685 14.068 1.00 88.94 81 ASN A CA 1
ATOM 646 C C . ASN A 1 81 ? -6.316 -6.193 14.692 1.00 88.94 81 ASN A C 1
ATOM 648 O O . ASN A 1 81 ? -5.994 -6.519 15.836 1.00 88.94 81 ASN A O 1
ATOM 652 N N . LEU A 1 82 ? -5.578 -5.387 13.932 1.00 86.44 82 LEU A N 1
ATOM 653 C CA . LEU A 1 82 ? -4.265 -4.865 14.294 1.00 86.44 82 LEU A CA 1
ATOM 654 C C . LEU A 1 82 ? -4.369 -3.493 14.947 1.00 86.44 82 LEU A C 1
ATOM 656 O O . LEU A 1 82 ? -3.704 -3.198 15.944 1.00 86.44 82 LEU A O 1
ATOM 660 N N . VAL A 1 83 ? -5.166 -2.612 14.352 1.00 84.38 83 VAL A N 1
ATOM 661 C CA . VAL A 1 83 ? -5.314 -1.224 14.786 1.00 84.38 83 VAL A CA 1
ATOM 662 C C . VAL A 1 83 ? -6.759 -0.818 14.633 1.00 84.38 83 VAL A C 1
ATOM 664 O O . VAL A 1 83 ? -7.374 -1.076 13.608 1.00 84.38 83 VAL A O 1
ATOM 667 N N . SER A 1 84 ? -7.268 -0.108 15.631 1.00 83.62 84 SER A N 1
ATOM 668 C CA . SER A 1 84 ? -8.502 0.646 15.484 1.00 83.62 84 SER A CA 1
ATOM 669 C C . SER A 1 84 ? -8.175 2.132 15.503 1.00 83.62 84 SER A C 1
ATOM 671 O O . SER A 1 84 ? -7.423 2.591 16.367 1.00 83.62 84 SER A O 1
ATOM 673 N N . ALA A 1 85 ? -8.700 2.845 14.513 1.00 79.00 85 ALA A N 1
ATOM 674 C CA . ALA A 1 85 ? -8.469 4.256 14.243 1.00 79.00 85 ALA A CA 1
ATOM 675 C C . ALA A 1 85 ? -9.810 5.000 14.106 1.00 79.00 85 ALA A C 1
ATOM 677 O O . ALA A 1 85 ? -10.866 4.381 14.060 1.00 79.00 85 ALA A O 1
ATOM 678 N N . LYS A 1 86 ? -9.781 6.329 14.022 1.00 79.25 86 LYS A N 1
ATOM 679 C CA . LYS A 1 86 ? -10.940 7.166 13.717 1.00 79.25 86 LYS A CA 1
ATOM 680 C C . LYS A 1 86 ? -10.482 8.301 12.831 1.00 79.25 86 LYS A C 1
ATOM 682 O O . LYS A 1 86 ? -9.504 8.997 13.136 1.00 79.25 86 LYS A O 1
ATOM 687 N N . ILE A 1 87 ? -11.209 8.489 11.748 1.00 77.81 87 ILE A N 1
ATOM 688 C CA . ILE A 1 87 ? -10.957 9.535 10.767 1.00 77.81 87 ILE A CA 1
ATOM 689 C C . ILE A 1 87 ? -12.243 10.339 10.689 1.00 77.81 87 ILE A C 1
ATOM 691 O O . ILE A 1 87 ? -13.310 9.787 10.430 1.00 77.81 87 ILE A O 1
ATOM 695 N N . ALA A 1 88 ? -12.159 11.620 11.058 1.00 78.50 88 ALA A N 1
ATOM 696 C CA . ALA A 1 88 ? -13.311 12.433 11.433 1.00 78.50 88 ALA A CA 1
ATOM 697 C C . ALA A 1 88 ? -14.249 11.716 12.433 1.00 78.50 88 ALA A C 1
ATOM 699 O O . ALA A 1 88 ? -13.910 11.541 13.606 1.00 78.50 88 ALA A O 1
ATOM 700 N N . ASN A 1 89 ? -15.442 11.321 11.982 1.00 76.50 89 ASN A N 1
ATOM 701 C CA . ASN A 1 89 ? -16.494 10.666 12.754 1.00 76.50 89 ASN A CA 1
ATOM 702 C C . ASN A 1 89 ? -16.633 9.158 12.473 1.00 76.50 89 ASN A C 1
ATOM 704 O O . ASN A 1 89 ? -17.459 8.529 13.134 1.00 76.50 89 ASN A O 1
ATOM 708 N N . ILE A 1 90 ? -15.835 8.591 11.563 1.00 79.56 90 ILE A N 1
ATOM 709 C CA . ILE A 1 90 ? -15.872 7.167 11.211 1.00 79.56 90 ILE A CA 1
ATOM 710 C C . ILE A 1 90 ? -14.848 6.390 12.032 1.00 79.56 90 ILE A C 1
ATOM 712 O O . ILE A 1 90 ? -13.670 6.752 12.072 1.00 79.56 90 ILE A O 1
ATOM 716 N N . ASP A 1 91 ? -15.313 5.320 12.677 1.00 81.69 91 ASP A N 1
ATOM 717 C CA . ASP A 1 91 ? -14.480 4.358 13.396 1.00 81.69 91 ASP A CA 1
ATOM 718 C C . ASP A 1 91 ? -13.963 3.295 12.407 1.00 81.69 91 ASP A C 1
ATOM 720 O O . ASP A 1 91 ? -14.742 2.697 11.667 1.00 81.69 91 ASP A O 1
ATOM 724 N N . LEU A 1 92 ? -12.649 3.062 12.402 1.00 83.56 92 LEU A N 1
ATOM 725 C CA . LEU A 1 92 ? -11.941 2.172 11.480 1.00 83.56 92 LEU A CA 1
ATOM 726 C C . LEU A 1 92 ? -11.269 1.019 12.221 1.00 83.56 92 LEU A C 1
ATOM 728 O O . LEU A 1 92 ? -10.685 1.223 13.286 1.00 83.56 92 LEU A O 1
ATOM 732 N N . GLY A 1 93 ? -11.278 -0.166 11.621 1.00 86.94 93 GLY A N 1
ATOM 733 C CA . GLY A 1 93 ? -10.509 -1.339 12.024 1.00 86.94 93 GLY A CA 1
ATOM 734 C C . GLY A 1 93 ? -9.616 -1.808 10.880 1.00 86.94 93 GLY A C 1
ATOM 735 O O . GLY A 1 93 ? -10.110 -2.182 9.820 1.00 86.94 93 GLY A O 1
ATOM 736 N N . LEU A 1 94 ? -8.303 -1.794 11.085 1.00 88.31 94 LEU A N 1
ATOM 737 C CA . LEU A 1 94 ? -7.321 -2.344 10.157 1.00 88.31 94 LEU A CA 1
ATOM 738 C C . LEU A 1 94 ? -7.023 -3.778 10.582 1.00 88.31 94 LEU A C 1
ATOM 740 O O . LEU A 1 94 ? -6.394 -3.993 11.622 1.00 88.31 94 LEU A O 1
ATOM 744 N N . SER A 1 95 ? -7.473 -4.741 9.783 1.00 89.62 95 SER A N 1
ATOM 745 C CA . SER A 1 95 ? -7.377 -6.167 10.106 1.00 89.62 95 SER A CA 1
ATOM 746 C C . SER A 1 95 ? -6.544 -6.902 9.071 1.00 89.62 95 SER A C 1
ATOM 748 O O . SER A 1 95 ? -6.786 -6.745 7.879 1.00 89.62 95 SER A O 1
ATOM 750 N N . LEU A 1 96 ? -5.596 -7.723 9.520 1.00 90.94 96 LEU A N 1
ATOM 751 C CA . LEU A 1 96 ? -4.866 -8.642 8.652 1.00 90.94 96 LEU A CA 1
ATOM 752 C C . LEU A 1 96 ? -5.647 -9.943 8.539 1.00 90.94 96 LEU A C 1
ATOM 754 O O . LEU A 1 96 ? -5.829 -10.635 9.539 1.00 90.94 96 LEU A O 1
ATOM 758 N N . LEU A 1 97 ? -6.111 -10.264 7.338 1.00 91.00 97 LEU A N 1
ATOM 759 C CA . LEU A 1 97 ? -6.949 -11.431 7.068 1.00 91.00 97 LEU A CA 1
ATOM 760 C C . LEU A 1 97 ? -6.493 -12.111 5.769 1.00 91.00 97 LEU A C 1
ATOM 762 O O . LEU A 1 97 ? -5.795 -11.476 4.972 1.00 91.00 97 LEU A O 1
ATOM 766 N N . PRO A 1 98 ? -6.875 -13.380 5.536 1.00 90.31 98 PRO A N 1
ATOM 767 C CA . PRO A 1 98 ? -6.714 -14.004 4.229 1.00 90.31 98 PRO A CA 1
ATOM 768 C C . PRO A 1 98 ? -7.327 -13.132 3.129 1.00 90.31 98 PRO A C 1
ATOM 770 O O . PRO A 1 98 ? -8.415 -12.578 3.307 1.00 90.31 98 PRO A O 1
ATOM 773 N N . SER A 1 99 ? -6.605 -12.993 2.023 1.00 89.56 99 SER A N 1
ATOM 774 C CA . SER A 1 99 ? -7.042 -12.226 0.859 1.00 89.56 99 SER A CA 1
ATOM 775 C C . SER A 1 99 ? -8.273 -12.872 0.220 1.00 89.56 99 SER A C 1
ATOM 777 O O . SER A 1 99 ? -8.381 -14.100 0.168 1.00 89.56 99 SER A O 1
ATOM 779 N N . THR A 1 100 ? -9.213 -12.048 -0.250 1.00 88.38 100 THR A N 1
ATOM 780 C CA . THR A 1 100 ? -10.366 -12.528 -1.030 1.00 88.38 100 THR A CA 1
ATOM 781 C C . THR A 1 100 ? -10.075 -12.579 -2.525 1.00 88.38 100 THR A C 1
ATOM 783 O O . THR A 1 100 ? -10.729 -13.329 -3.246 1.00 88.38 100 THR A O 1
ATOM 786 N N . GLU A 1 101 ? -9.065 -11.833 -2.972 1.00 85.88 101 GLU A N 1
ATOM 787 C CA . GLU A 1 101 ? -8.644 -11.761 -4.371 1.00 85.88 101 GLU A CA 1
ATOM 788 C C . GLU A 1 101 ? -7.568 -12.804 -4.709 1.00 85.88 101 GLU A C 1
ATOM 790 O O . GLU A 1 101 ? -7.580 -13.367 -5.801 1.00 85.88 101 GLU A O 1
ATOM 795 N N . ASN A 1 102 ? -6.672 -13.112 -3.763 1.00 82.31 102 ASN A N 1
ATOM 796 C CA . ASN A 1 102 ? -5.510 -13.972 -3.988 1.00 82.31 102 ASN A CA 1
ATOM 797 C C . ASN A 1 102 ? -5.466 -15.129 -2.980 1.00 82.31 102 ASN A C 1
ATOM 799 O O . ASN A 1 102 ? -5.214 -14.942 -1.788 1.00 82.31 102 ASN A O 1
ATOM 803 N N . SER A 1 103 ? -5.680 -16.359 -3.455 1.00 83.50 103 SER A N 1
ATOM 804 C CA . SER A 1 103 ? -5.603 -17.549 -2.595 1.00 83.50 103 SER A CA 1
ATOM 805 C C . SER A 1 103 ? -4.210 -17.697 -1.967 1.00 83.50 103 SER A C 1
ATOM 807 O O . SER A 1 103 ? -3.208 -17.328 -2.573 1.00 83.50 103 SER A O 1
ATOM 809 N N . GLY A 1 104 ? -4.141 -18.186 -0.725 1.00 81.88 104 GLY A N 1
ATOM 810 C CA . GLY A 1 104 ? -2.879 -18.341 0.022 1.00 81.88 104 GLY A CA 1
ATOM 811 C C . GLY A 1 104 ? -2.250 -17.031 0.526 1.00 81.88 104 GLY A C 1
ATOM 812 O O . GLY A 1 104 ? -1.352 -17.066 1.367 1.00 81.88 104 GLY A O 1
ATOM 813 N N . SER A 1 105 ? -2.759 -15.877 0.088 1.00 87.31 105 SER A N 1
ATOM 814 C CA . SER A 1 105 ? -2.233 -14.556 0.432 1.00 87.31 105 SER A CA 1
ATOM 815 C C . SER A 1 105 ? -2.973 -13.914 1.607 1.00 87.31 105 SER A C 1
ATOM 817 O O . SER A 1 105 ? -4.087 -14.303 1.960 1.00 87.31 105 SER A O 1
ATOM 819 N N . TYR A 1 106 ? -2.363 -12.898 2.218 1.00 88.81 106 TYR A N 1
ATOM 820 C CA . TYR A 1 106 ? -2.959 -12.111 3.301 1.00 88.81 106 TYR A CA 1
ATOM 821 C C . TYR A 1 106 ? -2.911 -10.623 2.978 1.00 88.81 106 TYR A C 1
ATOM 823 O O . TYR A 1 106 ? -1.878 -10.106 2.553 1.00 88.81 106 TYR A O 1
ATOM 831 N N . SER A 1 107 ? -4.008 -9.926 3.260 1.00 91.19 107 SER A N 1
ATOM 832 C CA . SER A 1 107 ? -4.210 -8.505 2.962 1.00 91.19 107 SER A CA 1
ATOM 833 C C . SER A 1 107 ? -4.678 -7.745 4.198 1.00 91.19 107 SER A C 1
ATOM 835 O O . SER A 1 107 ? -5.163 -8.327 5.174 1.00 91.19 107 SER A O 1
ATOM 837 N N . ILE A 1 108 ? -4.547 -6.420 4.160 1.00 91.12 108 ILE A N 1
ATOM 838 C CA . ILE A 1 108 ? -5.155 -5.550 5.164 1.00 91.12 108 ILE A CA 1
ATOM 839 C C . ILE A 1 108 ? -6.522 -5.128 4.687 1.00 91.12 108 ILE A C 1
ATOM 841 O O . ILE A 1 108 ? -6.664 -4.502 3.644 1.00 91.12 108 ILE A O 1
ATOM 845 N N . PHE A 1 109 ? -7.515 -5.403 5.512 1.00 90.81 109 PHE A N 1
ATOM 846 C CA . PHE A 1 109 ? -8.859 -4.903 5.329 1.00 90.81 109 PHE A CA 1
ATOM 847 C C . PHE A 1 109 ? -9.031 -3.626 6.138 1.00 90.81 109 PHE A C 1
ATOM 849 O O . PHE A 1 109 ? -8.849 -3.627 7.360 1.00 90.81 109 PHE A O 1
ATOM 856 N N . VAL A 1 110 ? -9.402 -2.544 5.457 1.00 89.50 110 VAL A N 1
ATOM 857 C CA . VAL A 1 110 ? -9.952 -1.345 6.089 1.00 89.50 110 VAL A CA 1
ATOM 858 C C . VAL A 1 110 ? -11.430 -1.611 6.326 1.00 89.50 110 VAL A C 1
ATOM 860 O O . VAL A 1 110 ? -12.229 -1.576 5.398 1.00 89.50 110 VAL A O 1
ATOM 863 N N . ASN A 1 111 ? -11.775 -1.928 7.568 1.00 86.94 111 ASN A N 1
ATOM 864 C CA . ASN A 1 111 ? -13.142 -2.166 8.012 1.00 86.94 111 ASN A CA 1
ATOM 865 C C . ASN A 1 111 ? -13.682 -0.894 8.652 1.00 86.94 111 ASN A C 1
ATOM 867 O O . ASN A 1 111 ? -12.956 -0.236 9.402 1.00 86.94 111 ASN A O 1
ATOM 871 N N . TYR A 1 112 ? -14.950 -0.580 8.432 1.00 82.12 112 TYR A N 1
ATOM 872 C CA . TYR A 1 112 ? -15.577 0.555 9.094 1.00 82.12 112 TYR A CA 1
ATOM 873 C C . TYR A 1 112 ? -17.062 0.344 9.342 1.00 82.12 112 TYR A C 1
ATOM 875 O O . TYR A 1 112 ? -17.701 -0.501 8.723 1.00 82.12 112 TYR A O 1
ATOM 883 N N . GLU A 1 113 ? -17.590 1.121 10.283 1.00 71.62 113 GLU A N 1
ATOM 884 C CA . GLU A 1 113 ? -19.018 1.184 10.582 1.00 71.62 113 GLU A CA 1
ATOM 885 C C . GLU A 1 113 ? -19.496 2.623 10.339 1.00 71.62 113 GLU A C 1
ATOM 887 O O . GLU A 1 113 ? -19.108 3.542 11.074 1.00 71.62 113 GLU A O 1
ATOM 892 N N . ASP A 1 114 ? -20.340 2.838 9.324 1.00 65.06 114 ASP A N 1
ATOM 893 C CA . ASP A 1 114 ? -21.062 4.105 9.183 1.00 65.06 114 ASP A CA 1
ATOM 894 C C . ASP A 1 114 ? -22.288 4.097 10.104 1.00 65.06 114 ASP A C 1
ATOM 896 O O . ASP A 1 114 ? -23.291 3.435 9.849 1.00 65.06 114 ASP A O 1
ATOM 900 N N . LYS A 1 115 ? -22.228 4.877 11.188 1.00 56.62 115 LYS A N 1
ATOM 901 C CA . LYS A 1 115 ? -23.319 4.991 12.174 1.00 56.62 115 LYS A CA 1
ATOM 902 C C . LYS A 1 115 ? -24.623 5.536 11.589 1.00 56.62 115 LYS A C 1
ATOM 904 O O . LYS A 1 115 ? -25.656 5.404 12.237 1.00 56.62 115 LYS A O 1
ATOM 909 N N . ASN A 1 116 ? -24.571 6.161 10.416 1.00 54.16 116 ASN A N 1
ATOM 910 C CA . ASN A 1 116 ? -25.731 6.750 9.759 1.00 54.16 116 ASN A CA 1
ATOM 911 C C . ASN A 1 116 ? -26.266 5.896 8.598 1.00 54.16 116 ASN A C 1
ATOM 913 O O . ASN A 1 116 ? -27.282 6.272 8.020 1.00 54.16 116 ASN A O 1
ATOM 917 N N . ASN A 1 117 ? -25.608 4.778 8.260 1.00 53.47 117 ASN A N 1
ATOM 918 C CA . ASN A 1 117 ? -25.941 3.922 7.117 1.00 53.47 117 ASN A CA 1
ATOM 919 C C . ASN A 1 117 ? -26.205 4.716 5.816 1.00 53.47 117 ASN A C 1
ATOM 921 O O . ASN A 1 117 ? -27.115 4.396 5.053 1.00 53.47 117 ASN A O 1
ATOM 925 N N . ASN A 1 118 ? -25.439 5.789 5.564 1.00 46.88 118 ASN A N 1
ATOM 926 C CA . ASN A 1 118 ? -25.691 6.690 4.430 1.00 46.88 118 ASN A CA 1
ATOM 927 C C . ASN A 1 118 ? -25.453 6.012 3.072 1.00 46.88 118 ASN A C 1
ATOM 929 O O . ASN A 1 118 ? -25.887 6.529 2.045 1.00 46.88 118 ASN A O 1
ATOM 933 N N . LEU A 1 119 ? -24.749 4.879 3.076 1.00 43.47 119 LEU A N 1
ATOM 934 C CA . LEU A 1 119 ? -24.391 4.094 1.898 1.00 43.47 119 LEU A CA 1
ATOM 935 C C . LEU A 1 119 ? -25.240 2.817 1.750 1.00 43.47 119 LEU A C 1
ATOM 937 O O . LEU A 1 119 ? -25.108 2.116 0.752 1.00 43.47 119 LEU A O 1
ATOM 941 N N . GLY A 1 120 ? -26.156 2.534 2.689 1.00 36.22 120 GLY A N 1
ATOM 942 C CA . GLY A 1 120 ? -27.069 1.386 2.614 1.00 36.22 120 GLY A CA 1
ATOM 943 C C . GLY A 1 120 ? -26.390 0.016 2.722 1.00 36.22 120 GLY A C 1
ATOM 944 O O . GLY A 1 120 ? -26.974 -0.985 2.310 1.00 36.22 120 GLY A O 1
ATOM 945 N N . LEU A 1 121 ? -25.168 -0.031 3.251 1.00 41.03 121 LEU A N 1
ATOM 946 C CA . LEU A 1 121 ? -24.384 -1.242 3.448 1.00 41.03 121 LEU A CA 1
ATOM 947 C C . LEU A 1 121 ? -24.122 -1.409 4.944 1.00 41.03 121 LEU A C 1
ATOM 949 O O . LEU A 1 121 ? -23.571 -0.519 5.589 1.00 41.03 121 LEU A O 1
ATOM 953 N N . ASP A 1 122 ? -24.501 -2.566 5.493 1.00 46.22 122 ASP A N 1
ATOM 954 C CA . ASP A 1 122 ? -24.283 -2.879 6.911 1.00 46.22 122 ASP A CA 1
ATOM 955 C C . ASP A 1 122 ? -22.784 -2.899 7.266 1.00 46.22 122 ASP A C 1
ATOM 957 O O . ASP A 1 122 ? -22.411 -2.678 8.419 1.00 46.22 122 ASP A O 1
ATOM 961 N N . GLU A 1 123 ? -21.917 -3.152 6.275 1.00 55.06 123 GLU A N 1
ATOM 962 C CA . GLU A 1 123 ? -20.466 -3.223 6.419 1.00 55.06 123 GLU A CA 1
ATOM 963 C C . GLU A 1 123 ? -19.766 -2.897 5.102 1.00 55.06 123 GLU A C 1
ATOM 965 O O . GLU A 1 123 ? -20.105 -3.447 4.054 1.00 55.06 123 GLU A O 1
ATOM 970 N N . GLU A 1 124 ? -18.712 -2.093 5.175 1.00 68.38 124 GLU A N 1
ATOM 971 C CA . GLU A 1 124 ? -17.828 -1.855 4.042 1.00 68.38 124 GLU A CA 1
ATOM 972 C C . GLU A 1 124 ? -16.396 -2.246 4.404 1.00 68.38 124 GLU A C 1
ATOM 974 O O . GLU A 1 124 ? -15.882 -1.969 5.498 1.00 68.38 124 GLU A O 1
ATOM 979 N N . LYS A 1 125 ? -15.770 -2.972 3.478 1.00 78.38 125 LYS A N 1
ATOM 980 C CA . LYS A 1 125 ? -14.408 -3.475 3.603 1.00 78.38 125 LYS A CA 1
ATOM 981 C C . LYS A 1 125 ? -13.648 -3.141 2.341 1.00 78.38 125 LYS A C 1
ATOM 983 O O . LYS A 1 125 ? -14.080 -3.494 1.250 1.00 78.38 125 LYS A O 1
ATOM 988 N N . ILE A 1 126 ? -12.495 -2.515 2.513 1.00 87.38 126 ILE A N 1
ATOM 989 C CA . ILE A 1 126 ? -11.569 -2.260 1.414 1.00 87.38 126 ILE A CA 1
ATOM 990 C C . ILE A 1 126 ? -10.364 -3.165 1.627 1.00 87.38 126 ILE A C 1
ATOM 992 O O . ILE A 1 126 ? -9.675 -3.041 2.643 1.00 87.38 126 ILE A O 1
ATOM 996 N N . GLU A 1 127 ? -10.135 -4.089 0.698 1.00 90.50 127 GLU A N 1
ATOM 997 C CA . GLU A 1 127 ? -8.948 -4.937 0.696 1.00 90.50 127 GLU A CA 1
ATOM 998 C C . GLU A 1 127 ? -7.750 -4.160 0.128 1.00 90.50 127 GLU A C 1
ATOM 1000 O O . GLU A 1 127 ? -7.833 -3.551 -0.935 1.00 90.50 127 GLU A O 1
ATOM 1005 N N . ILE A 1 128 ? -6.636 -4.151 0.864 1.00 89.94 128 ILE A N 1
ATOM 1006 C CA . ILE A 1 128 ? -5.379 -3.502 0.486 1.00 89.94 128 ILE A CA 1
ATOM 1007 C C . ILE A 1 128 ? -4.256 -4.529 0.636 1.00 89.94 128 ILE A C 1
ATOM 1009 O O . ILE A 1 128 ? -3.930 -4.955 1.751 1.00 89.94 128 ILE A O 1
ATOM 1013 N N . GLY A 1 129 ? -3.647 -4.930 -0.475 1.00 86.56 129 GLY A N 1
ATOM 1014 C CA . GLY A 1 129 ? -2.642 -5.982 -0.459 1.00 86.56 129 GLY A CA 1
ATOM 1015 C C . GLY A 1 129 ? -2.426 -6.651 -1.815 1.00 86.56 129 GLY A C 1
ATOM 1016 O O . GLY A 1 129 ? -2.769 -6.061 -2.839 1.00 86.56 129 GLY A O 1
ATOM 1017 N N . PRO A 1 130 ? -1.797 -7.841 -1.824 1.00 86.00 130 PRO A N 1
ATOM 1018 C CA . PRO A 1 130 ? -1.356 -8.600 -0.647 1.00 86.00 130 PRO A CA 1
ATOM 1019 C C . PRO A 1 130 ? -0.245 -7.922 0.181 1.00 86.00 130 PRO A C 1
ATOM 1021 O O . PRO A 1 130 ? 0.641 -7.239 -0.338 1.00 86.00 130 PRO A O 1
ATOM 1024 N N . ILE A 1 131 ? -0.297 -8.108 1.503 1.00 80.25 131 ILE A N 1
ATOM 1025 C CA . ILE A 1 131 ? 0.848 -7.916 2.407 1.00 80.25 131 ILE A CA 1
ATOM 1026 C C . ILE A 1 131 ? 1.756 -9.134 2.364 1.00 80.25 131 ILE A C 1
ATOM 1028 O O . ILE A 1 131 ? 2.963 -8.984 2.433 1.00 80.25 131 ILE A O 1
ATOM 1032 N N . PHE A 1 132 ? 1.203 -10.329 2.246 1.00 80.81 132 PHE A N 1
ATOM 1033 C CA . PHE A 1 132 ? 1.979 -11.544 2.063 1.00 80.81 132 PHE A CA 1
ATOM 1034 C C . PHE A 1 132 ? 1.368 -12.353 0.929 1.00 80.81 132 PHE A C 1
ATOM 1036 O O . PHE A 1 132 ? 0.144 -12.477 0.881 1.00 80.81 132 PHE A O 1
ATOM 1043 N N . ASP A 1 133 ? 2.218 -12.914 0.078 1.00 75.81 133 ASP A N 1
ATOM 1044 C CA . ASP A 1 133 ? 1.876 -13.859 -0.978 1.00 75.81 133 ASP A CA 1
ATOM 1045 C C . ASP A 1 133 ? 2.869 -15.033 -0.993 1.00 75.81 133 ASP A C 1
ATOM 1047 O O . ASP A 1 133 ? 3.952 -14.980 -0.400 1.00 75.81 133 ASP A O 1
ATOM 1051 N N . GLU A 1 134 ? 2.484 -16.123 -1.658 1.00 68.88 134 GLU A N 1
ATOM 1052 C CA . GLU A 1 134 ? 3.346 -17.304 -1.805 1.00 68.88 134 GLU A CA 1
ATOM 1053 C C . GLU A 1 134 ? 4.559 -17.030 -2.711 1.00 68.88 134 GLU A C 1
ATOM 1055 O O . GLU A 1 134 ? 5.604 -17.669 -2.553 1.00 68.88 134 GLU A O 1
ATOM 1060 N N . ASP A 1 135 ? 4.455 -16.023 -3.584 1.00 66.44 135 ASP A N 1
ATOM 1061 C CA . ASP A 1 135 ? 5.493 -15.607 -4.533 1.00 66.44 135 ASP A CA 1
ATOM 1062 C C . ASP A 1 135 ? 6.639 -14.809 -3.882 1.00 66.44 135 ASP A C 1
ATOM 1064 O O . ASP A 1 135 ? 7.604 -14.426 -4.552 1.00 66.44 135 ASP A O 1
ATOM 1068 N N . LYS A 1 136 ? 6.602 -14.630 -2.552 1.00 64.44 136 LYS A N 1
ATOM 1069 C CA . LYS A 1 136 ? 7.669 -14.014 -1.747 1.00 64.44 136 LYS A CA 1
ATOM 1070 C C . LYS A 1 136 ? 7.976 -12.585 -2.206 1.00 64.44 136 LYS A C 1
ATOM 1072 O O . LYS A 1 136 ? 9.144 -12.202 -2.348 1.00 64.44 136 LYS A O 1
ATOM 1077 N N . SER A 1 137 ? 6.932 -11.790 -2.439 1.00 70.25 137 SER A N 1
ATOM 1078 C CA . SER A 1 137 ? 7.088 -10.381 -2.778 1.00 70.25 137 SER A CA 1
ATOM 1079 C C . SER A 1 137 ? 7.469 -9.542 -1.554 1.00 70.25 137 SER A C 1
ATOM 1081 O O . SER A 1 137 ? 7.054 -9.758 -0.410 1.00 70.25 137 SER A O 1
ATOM 1083 N N . TYR A 1 138 ? 8.296 -8.531 -1.794 1.00 80.56 138 TYR A N 1
ATOM 1084 C CA . TYR A 1 138 ? 8.411 -7.414 -0.878 1.00 80.56 138 TYR A CA 1
ATOM 1085 C C . TYR A 1 138 ? 7.101 -6.623 -0.919 1.00 80.56 138 TYR A C 1
ATOM 1087 O O . TYR A 1 138 ? 6.727 -6.140 -1.985 1.00 80.56 138 TYR A O 1
ATOM 1095 N N . SER A 1 139 ? 6.444 -6.423 0.228 1.00 85.50 139 SER A N 1
ATOM 1096 C CA . SER A 1 139 ? 5.209 -5.637 0.306 1.00 85.50 139 SER A CA 1
ATOM 1097 C C . SER A 1 139 ? 5.239 -4.643 1.460 1.00 85.50 139 SER A C 1
ATOM 1099 O O . SER A 1 139 ? 5.460 -4.992 2.624 1.00 85.50 139 SER A O 1
ATOM 1101 N N . LEU A 1 140 ? 5.004 -3.371 1.144 1.00 86.00 140 LEU A N 1
ATOM 1102 C CA . LEU A 1 140 ? 4.962 -2.280 2.107 1.00 86.00 140 LEU A CA 1
ATOM 1103 C C . LEU A 1 140 ? 3.677 -1.487 1.964 1.00 86.00 140 LEU A C 1
ATOM 1105 O O . LEU A 1 140 ? 3.451 -0.839 0.944 1.00 86.00 140 LEU A O 1
ATOM 1109 N N . ILE A 1 141 ? 2.892 -1.461 3.038 1.00 87.94 141 ILE A N 1
ATOM 1110 C CA . ILE A 1 141 ? 1.617 -0.753 3.088 1.00 87.94 141 ILE A CA 1
ATOM 1111 C C . ILE A 1 141 ? 1.620 0.215 4.263 1.00 87.94 141 ILE A C 1
ATOM 1113 O O . ILE A 1 141 ? 2.039 -0.100 5.380 1.00 87.94 141 ILE A O 1
ATOM 1117 N N . SER A 1 142 ? 1.168 1.435 4.024 1.00 87.81 142 SER A N 1
ATOM 1118 C CA . SER A 1 142 ? 1.110 2.478 5.040 1.00 87.81 142 SER A CA 1
ATOM 1119 C C . SER A 1 142 ? -0.197 3.236 4.998 1.00 87.81 142 SER A C 1
ATOM 1121 O O . SER A 1 142 ? -0.682 3.575 3.924 1.00 87.81 142 SER A O 1
ATOM 1123 N N . PHE A 1 143 ? -0.686 3.551 6.190 1.00 88.19 143 PHE A N 1
ATOM 1124 C CA . PHE A 1 143 ? -1.9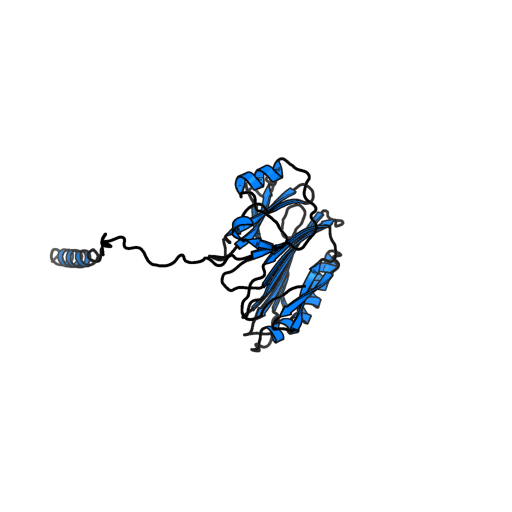21 4.265 6.437 1.00 88.19 143 PHE A CA 1
ATOM 1125 C C . PHE A 1 143 ? -1.598 5.525 7.229 1.00 88.19 143 PHE A C 1
ATOM 1127 O O . PHE A 1 143 ? -1.004 5.467 8.316 1.00 88.19 143 PHE A O 1
ATOM 1134 N N . TYR A 1 144 ? -2.019 6.659 6.693 1.00 86.38 144 TYR A N 1
ATOM 1135 C CA . TYR A 1 144 ? -1.808 7.959 7.300 1.00 86.38 144 TYR A CA 1
ATOM 1136 C C . TYR A 1 144 ? -3.106 8.741 7.376 1.00 86.38 144 TYR A C 1
ATOM 1138 O O . TYR A 1 144 ? -3.921 8.710 6.458 1.00 86.38 144 TYR A O 1
ATOM 1146 N N . LYS A 1 145 ? -3.265 9.487 8.463 1.00 85.25 145 LYS A N 1
ATOM 1147 C CA . LYS A 1 145 ? -4.306 10.492 8.599 1.00 85.25 145 LYS A CA 1
ATOM 1148 C C . LYS A 1 145 ? -3.719 11.867 8.314 1.00 85.25 145 LYS A C 1
ATOM 1150 O O . LYS A 1 145 ? -2.674 12.217 8.856 1.00 85.25 145 LYS A O 1
ATOM 1155 N N . MET A 1 146 ? -4.436 12.676 7.548 1.00 84.00 146 MET A N 1
ATOM 1156 C CA . MET A 1 146 ? -4.125 14.095 7.397 1.00 84.00 146 MET A CA 1
ATOM 1157 C C . MET A 1 146 ? -5.390 14.935 7.556 1.00 84.00 146 MET A C 1
ATOM 1159 O O . MET A 1 146 ? -6.471 14.514 7.153 1.00 84.00 146 MET A O 1
ATOM 1163 N N . THR A 1 147 ? -5.261 16.128 8.130 1.00 81.62 147 THR A N 1
ATOM 1164 C CA . THR A 1 147 ? -6.342 17.118 8.150 1.00 81.62 147 THR A CA 1
ATOM 1165 C C . THR A 1 147 ? -6.168 18.067 6.968 1.00 81.62 147 THR A C 1
ATOM 1167 O O . THR A 1 147 ? -5.121 18.693 6.826 1.00 81.62 147 THR A O 1
ATOM 1170 N N . SER A 1 148 ? -7.189 18.167 6.118 1.00 76.88 148 SER A N 1
ATOM 1171 C CA . SER A 1 148 ? -7.248 19.117 5.001 1.00 76.88 148 SER A CA 1
ATOM 1172 C C . SER A 1 148 ? -8.314 20.192 5.261 1.00 76.88 148 SER A C 1
ATOM 1174 O O . SER A 1 148 ? -9.172 19.995 6.127 1.00 76.88 148 SER A O 1
ATOM 1176 N N . PRO A 1 149 ? -8.350 21.294 4.488 1.00 74.69 149 PRO A N 1
ATOM 1177 C CA . PRO A 1 149 ? -9.439 22.272 4.571 1.00 74.69 149 PRO A CA 1
ATOM 1178 C C . PRO A 1 149 ? -10.837 21.668 4.358 1.00 74.69 149 PRO A C 1
ATOM 1180 O O . PRO A 1 149 ? -11.816 22.181 4.890 1.00 74.69 149 PRO A O 1
ATOM 1183 N N . SER A 1 150 ? -10.933 20.558 3.614 1.00 71.75 150 SER A N 1
ATOM 1184 C CA . SER A 1 150 ? -12.196 19.845 3.352 1.00 71.75 150 SER A CA 1
ATOM 1185 C C . SER A 1 150 ? -12.527 18.780 4.410 1.00 71.75 150 SER A C 1
ATOM 1187 O O . SER A 1 150 ? -13.539 18.084 4.305 1.00 71.75 150 SER A O 1
ATOM 1189 N N . GLY A 1 151 ? -11.689 18.647 5.442 1.00 79.00 151 GLY A N 1
ATOM 1190 C CA . GLY A 1 151 ? -11.820 17.666 6.515 1.00 79.00 151 GLY A CA 1
ATOM 1191 C C . GLY A 1 151 ? -10.694 16.634 6.543 1.00 79.00 151 GLY A C 1
ATOM 1192 O O . GLY A 1 151 ? -9.745 16.684 5.756 1.00 79.00 151 GLY A O 1
ATOM 1193 N N . ASP A 1 152 ? -10.800 15.706 7.494 1.00 84.44 152 ASP A N 1
ATOM 1194 C CA . ASP A 1 152 ? -9.848 14.606 7.647 1.00 84.44 152 ASP A CA 1
ATOM 1195 C C . ASP A 1 152 ? -9.887 13.672 6.429 1.00 84.44 152 ASP A C 1
ATOM 1197 O O . ASP A 1 152 ? -10.963 13.303 5.952 1.00 84.44 152 ASP A O 1
ATOM 1201 N N . ILE A 1 153 ? -8.706 13.258 5.972 1.00 87.38 153 ILE A N 1
ATOM 1202 C CA . ILE A 1 153 ? -8.518 12.300 4.885 1.00 87.38 153 ILE A CA 1
ATOM 1203 C C . ILE A 1 153 ? -7.639 11.129 5.336 1.00 87.38 153 ILE A C 1
ATOM 1205 O O . ILE A 1 153 ? -6.757 11.282 6.190 1.00 87.38 153 ILE A O 1
ATOM 1209 N N . LEU A 1 154 ? -7.886 9.962 4.744 1.00 88.44 154 LEU A N 1
ATOM 1210 C CA . LEU A 1 154 ? -7.053 8.769 4.866 1.00 88.44 154 LEU A CA 1
ATOM 1211 C C . LEU A 1 154 ? -6.198 8.634 3.611 1.00 88.44 154 LEU A C 1
ATOM 1213 O O . LEU A 1 154 ? -6.722 8.592 2.502 1.00 88.44 154 LEU A O 1
ATOM 1217 N N . ILE A 1 155 ? -4.891 8.518 3.800 1.00 90.50 155 ILE A N 1
ATOM 1218 C CA . ILE A 1 155 ? -3.941 8.248 2.728 1.00 90.50 155 ILE A CA 1
ATOM 1219 C C . ILE A 1 155 ? -3.437 6.821 2.904 1.00 90.50 155 ILE A C 1
ATOM 1221 O O . ILE A 1 155 ? -2.916 6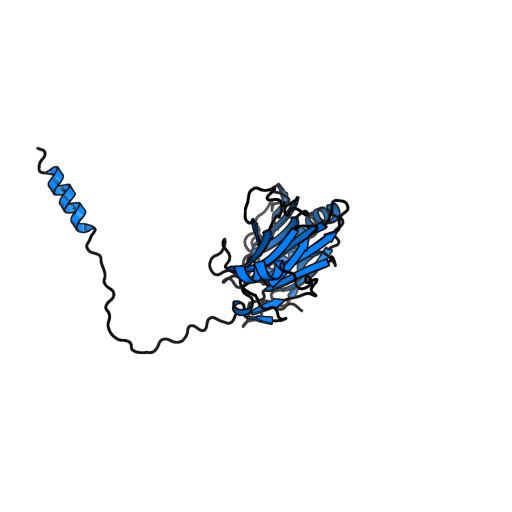.462 3.965 1.00 90.50 155 ILE A O 1
ATOM 1225 N N . ILE A 1 156 ? -3.581 6.022 1.853 1.00 90.69 156 ILE A N 1
ATOM 1226 C CA . ILE A 1 156 ? -3.062 4.661 1.777 1.00 90.69 156 ILE A CA 1
ATOM 1227 C C . ILE A 1 156 ? -1.986 4.639 0.699 1.00 90.69 156 ILE A C 1
ATOM 1229 O O . ILE A 1 156 ? -2.202 5.108 -0.415 1.00 90.69 156 ILE A O 1
ATOM 1233 N N . SER A 1 157 ? -0.812 4.117 1.035 1.00 90.12 157 SER A N 1
ATOM 1234 C CA . SER A 1 157 ? 0.261 3.880 0.067 1.00 90.12 157 SER A CA 1
ATOM 1235 C C . SER A 1 157 ? 0.689 2.428 0.143 1.00 90.12 157 SER A C 1
ATOM 1237 O O . SER A 1 157 ? 0.966 1.933 1.236 1.00 90.12 157 SER A O 1
ATOM 1239 N N . GLN A 1 158 ? 0.747 1.774 -1.007 1.00 90.56 158 GLN A N 1
ATOM 1240 C CA . GLN A 1 158 ? 1.106 0.376 -1.181 1.00 90.56 158 GLN A CA 1
ATOM 1241 C C . GLN A 1 158 ? 2.237 0.281 -2.192 1.00 90.56 158 GLN A C 1
ATOM 1243 O O . GLN A 1 158 ? 2.237 0.992 -3.194 1.00 90.56 158 GLN A O 1
ATOM 1248 N N . VAL A 1 159 ? 3.191 -0.601 -1.919 1.00 89.44 159 VAL A N 1
ATOM 1249 C CA . VAL A 1 159 ? 4.288 -0.942 -2.820 1.00 89.44 159 VAL A CA 1
ATOM 1250 C C . VAL A 1 159 ? 4.491 -2.440 -2.762 1.00 89.44 159 VAL A C 1
ATOM 1252 O O . VAL A 1 159 ? 4.613 -2.981 -1.664 1.00 89.44 159 VAL A O 1
ATOM 1255 N N . GLN A 1 160 ? 4.563 -3.074 -3.924 1.00 88.19 160 GLN A N 1
ATOM 1256 C CA . GLN A 1 160 ? 4.908 -4.478 -4.088 1.00 88.19 160 GLN A CA 1
ATOM 1257 C C . GLN A 1 160 ? 6.030 -4.622 -5.102 1.00 88.19 160 GLN A C 1
ATOM 1259 O O . GLN A 1 160 ? 6.041 -3.935 -6.124 1.00 88.19 160 GLN A O 1
ATOM 1264 N N . ILE A 1 161 ? 6.984 -5.491 -4.792 1.00 86.06 161 ILE A N 1
ATOM 1265 C CA . ILE A 1 161 ? 8.107 -5.824 -5.666 1.00 86.06 161 ILE A CA 1
ATOM 1266 C C . ILE A 1 161 ? 8.324 -7.331 -5.576 1.00 86.06 161 ILE A C 1
ATOM 1268 O O . ILE A 1 161 ? 8.627 -7.847 -4.500 1.00 86.06 161 ILE A O 1
ATOM 1272 N N . SER A 1 162 ? 8.178 -8.020 -6.700 1.00 83.25 162 SER A N 1
ATOM 1273 C CA . SER A 1 162 ? 8.534 -9.431 -6.870 1.00 83.25 162 SER A CA 1
ATOM 1274 C C . SER A 1 162 ? 9.721 -9.553 -7.833 1.00 83.25 162 SER A C 1
ATOM 1276 O O . SER A 1 162 ? 10.302 -8.544 -8.229 1.00 83.25 162 SER A O 1
ATOM 1278 N N . ASP A 1 163 ? 10.115 -10.776 -8.196 1.00 79.06 163 ASP A N 1
ATOM 1279 C CA . ASP A 1 163 ? 11.127 -10.974 -9.244 1.00 79.06 163 ASP A CA 1
ATOM 1280 C C . ASP A 1 163 ? 10.586 -10.596 -10.648 1.00 79.06 163 ASP A C 1
ATOM 1282 O O . ASP A 1 163 ? 11.380 -10.290 -11.539 1.00 79.06 163 ASP A O 1
ATOM 1286 N N . ASP A 1 164 ? 9.259 -10.558 -10.833 1.00 84.94 164 ASP A N 1
ATOM 1287 C CA . ASP A 1 164 ? 8.623 -10.373 -12.145 1.00 84.94 164 ASP A CA 1
ATOM 1288 C C . ASP A 1 164 ? 7.999 -8.996 -12.347 1.00 84.94 164 ASP A C 1
ATOM 1290 O O . ASP A 1 164 ? 7.969 -8.490 -13.467 1.00 84.94 164 ASP A O 1
ATOM 1294 N N . PHE A 1 165 ? 7.496 -8.372 -11.282 1.00 88.25 165 PHE A N 1
ATOM 1295 C CA . PHE A 1 165 ? 6.760 -7.121 -11.397 1.00 88.25 165 PHE A CA 1
ATOM 1296 C C . PHE A 1 165 ? 7.012 -6.169 -10.240 1.00 88.25 165 PHE A C 1
ATOM 1298 O O . PHE A 1 165 ? 7.429 -6.548 -9.141 1.00 88.25 165 PHE A O 1
ATOM 1305 N N . GLN A 1 166 ? 6.684 -4.905 -10.488 1.00 88.81 166 GLN A N 1
ATOM 1306 C CA . GLN A 1 166 ? 6.529 -3.918 -9.439 1.00 88.81 166 GLN A CA 1
ATOM 1307 C C . GLN A 1 166 ? 5.217 -3.187 -9.568 1.00 88.81 166 GLN A C 1
ATOM 1309 O O . GLN A 1 166 ? 4.721 -2.908 -10.656 1.00 88.81 166 GLN A O 1
ATOM 1314 N N . TYR A 1 167 ? 4.694 -2.837 -8.408 1.00 90.25 167 TYR A N 1
ATOM 1315 C CA . TYR A 1 167 ? 3.442 -2.140 -8.279 1.00 90.25 167 TYR A CA 1
ATOM 1316 C C . TYR A 1 167 ? 3.551 -1.099 -7.174 1.00 90.25 167 TYR A C 1
ATOM 1318 O O . TYR A 1 167 ? 4.141 -1.345 -6.118 1.00 90.25 167 TYR A O 1
ATOM 1326 N N . SER A 1 168 ? 2.978 0.076 -7.389 1.00 91.00 168 SER A N 1
ATOM 1327 C CA . SER A 1 168 ? 2.608 0.969 -6.296 1.00 91.00 168 SER A CA 1
ATOM 1328 C C . SER A 1 168 ? 1.227 1.540 -6.517 1.00 91.00 168 SER A C 1
ATOM 1330 O O . SER A 1 168 ? 0.819 1.805 -7.643 1.00 91.00 168 SER A O 1
ATOM 1332 N N . LYS A 1 169 ? 0.511 1.760 -5.419 1.00 91.94 169 LYS A N 1
ATOM 1333 C CA . LYS A 1 169 ? -0.789 2.423 -5.422 1.00 91.94 169 LYS A CA 1
ATOM 1334 C C . LYS A 1 169 ? -0.868 3.423 -4.290 1.00 91.94 169 LYS A C 1
ATOM 1336 O O . LYS A 1 169 ? -0.480 3.145 -3.156 1.00 91.94 169 LYS A O 1
ATOM 1341 N N . TYR A 1 170 ? -1.408 4.583 -4.618 1.00 92.00 170 TYR A N 1
ATOM 1342 C CA . TYR A 1 170 ? -1.625 5.702 -3.725 1.00 92.00 170 TYR A CA 1
ATOM 1343 C C . TYR A 1 170 ? -3.091 6.059 -3.787 1.00 92.00 170 TYR A C 1
ATOM 1345 O O . TYR A 1 170 ? -3.584 6.439 -4.842 1.00 92.00 170 TYR A O 1
ATOM 1353 N N . SER A 1 171 ? -3.788 5.932 -2.668 1.00 92.00 171 SER A N 1
ATOM 1354 C CA . SER A 1 171 ? -5.220 6.193 -2.591 1.00 92.00 171 SER A CA 1
ATOM 1355 C C . SER A 1 171 ? -5.504 7.221 -1.512 1.00 92.00 171 SER A C 1
ATOM 1357 O O . SER A 1 171 ? -4.945 7.157 -0.413 1.00 92.00 171 SER A O 1
ATOM 1359 N N . ILE A 1 172 ? -6.381 8.165 -1.836 1.00 90.38 172 ILE A N 1
ATOM 1360 C CA . ILE A 1 172 ? -6.824 9.233 -0.949 1.00 90.38 172 ILE A CA 1
ATOM 1361 C C . ILE A 1 172 ? -8.323 9.065 -0.749 1.00 90.38 172 ILE A C 1
ATOM 1363 O O . ILE A 1 172 ? -9.105 9.122 -1.695 1.00 90.38 172 ILE A O 1
ATOM 1367 N N . TYR A 1 173 ? -8.723 8.866 0.498 1.00 88.38 173 TYR A N 1
ATOM 1368 C CA . TYR A 1 173 ? -10.116 8.718 0.891 1.00 88.38 173 TYR A CA 1
ATOM 1369 C C . TYR A 1 173 ? -10.540 9.900 1.751 1.00 88.38 173 TYR A C 1
ATOM 1371 O O . TYR A 1 173 ? -9.759 10.410 2.560 1.00 88.38 173 TYR A O 1
ATOM 1379 N N . ASN A 1 174 ? -11.796 10.315 1.609 1.00 84.12 174 ASN A N 1
ATOM 1380 C CA . ASN A 1 174 ? -12.371 11.345 2.468 1.00 84.12 174 ASN A CA 1
ATOM 1381 C C . ASN A 1 174 ? -12.821 10.772 3.822 1.00 84.12 174 ASN A C 1
ATOM 1383 O O . ASN A 1 174 ? -12.734 9.574 4.097 1.00 84.12 174 ASN A O 1
ATOM 1387 N N . LYS A 1 175 ? -13.386 11.645 4.659 1.00 76.06 175 LYS A N 1
ATOM 1388 C CA . LYS A 1 175 ? -14.003 11.279 5.939 1.00 76.06 175 LYS A CA 1
ATOM 1389 C C . LYS A 1 175 ? -15.164 10.282 5.857 1.00 76.06 175 LYS A C 1
ATOM 1391 O O . LYS A 1 175 ? -15.563 9.798 6.904 1.00 76.06 175 LYS A O 1
ATOM 1396 N N . TYR A 1 176 ? -15.718 10.029 4.671 1.00 75.44 176 TYR A N 1
ATOM 1397 C CA . TYR A 1 176 ? -16.772 9.042 4.417 1.00 75.44 176 TYR A CA 1
ATOM 1398 C C . TYR A 1 176 ? -16.234 7.749 3.796 1.00 75.44 176 TYR A C 1
ATOM 1400 O O . TYR A 1 176 ? -17.022 6.925 3.361 1.00 75.44 176 TYR A O 1
ATOM 1408 N N . LEU A 1 177 ? -14.906 7.604 3.709 1.00 75.00 177 LEU A N 1
ATOM 1409 C CA . LEU A 1 177 ? -14.226 6.513 3.011 1.00 75.00 177 LEU A CA 1
ATOM 1410 C C . LEU A 1 177 ? -14.660 6.292 1.560 1.00 75.00 177 LEU A C 1
ATOM 1412 O O . LEU A 1 177 ? -14.332 5.272 0.961 1.00 75.00 177 LEU A O 1
ATOM 1416 N N . ASN A 1 178 ? -15.268 7.303 0.943 1.00 78.31 178 ASN A N 1
ATOM 1417 C CA . ASN A 1 178 ? -15.392 7.322 -0.498 1.00 78.31 178 ASN A CA 1
ATOM 1418 C C . ASN A 1 178 ? -14.016 7.666 -1.089 1.00 78.31 178 ASN A C 1
ATOM 1420 O O . ASN A 1 178 ? -13.384 8.650 -0.673 1.00 78.31 178 ASN A O 1
ATOM 1424 N N . MET A 1 179 ? -13.540 6.832 -2.015 1.00 80.94 179 MET A N 1
ATOM 1425 C CA . MET A 1 179 ? -12.267 7.040 -2.701 1.00 80.94 179 MET A CA 1
ATOM 1426 C C . MET A 1 179 ? -12.353 8.348 -3.488 1.00 80.94 179 MET A C 1
ATOM 1428 O O . MET A 1 179 ? -13.160 8.478 -4.402 1.00 80.94 179 MET A O 1
ATOM 1432 N N . MET A 1 180 ? -11.557 9.343 -3.093 1.00 83.00 180 MET A N 1
ATOM 1433 C CA . MET A 1 180 ? -11.558 10.654 -3.745 1.00 83.00 180 MET A CA 1
ATOM 1434 C C . MET A 1 180 ? -10.721 10.641 -5.013 1.00 83.00 180 MET A C 1
ATOM 1436 O O . MET A 1 180 ? -11.103 11.241 -6.010 1.00 83.00 180 MET A O 1
ATOM 1440 N N . ASP A 1 181 ? -9.545 10.031 -4.919 1.00 90.81 181 ASP A N 1
ATOM 1441 C CA . ASP A 1 181 ? -8.554 10.000 -5.982 1.00 90.81 181 ASP A CA 1
ATOM 1442 C C . ASP A 1 181 ? -7.568 8.872 -5.695 1.00 90.81 181 ASP A C 1
ATOM 1444 O O . ASP A 1 181 ? -7.315 8.507 -4.536 1.00 90.81 181 ASP A O 1
ATOM 1448 N N . TYR A 1 182 ? -6.997 8.322 -6.753 1.00 91.81 182 TYR A N 1
ATOM 1449 C CA . TYR A 1 182 ? -5.935 7.348 -6.638 1.00 91.81 182 TYR A CA 1
ATOM 1450 C C . TYR A 1 182 ? -5.027 7.395 -7.857 1.00 91.81 182 TYR A C 1
ATOM 1452 O O . TYR A 1 182 ? -5.470 7.704 -8.959 1.00 91.81 182 TYR A O 1
ATOM 1460 N N . ALA A 1 183 ? -3.768 7.026 -7.658 1.00 92.31 183 ALA A N 1
ATOM 1461 C CA . ALA A 1 183 ? -2.845 6.722 -8.737 1.00 92.31 183 ALA A CA 1
ATOM 1462 C C . ALA A 1 183 ? -2.199 5.361 -8.493 1.00 92.31 183 ALA A C 1
ATOM 1464 O O . ALA A 1 183 ? -1.885 5.028 -7.347 1.00 92.31 183 ALA A O 1
ATOM 1465 N N . TYR A 1 184 ? -1.992 4.585 -9.550 1.00 91.56 184 TYR A N 1
ATOM 1466 C CA . TYR A 1 184 ? -1.168 3.388 -9.484 1.00 91.56 184 TYR A CA 1
ATOM 1467 C C . TYR A 1 184 ? -0.180 3.322 -10.637 1.00 91.56 184 TYR A C 1
ATOM 1469 O O . TYR A 1 184 ? -0.381 3.907 -11.702 1.00 91.56 184 TYR A O 1
ATOM 1477 N N . PHE A 1 185 ? 0.901 2.606 -10.370 1.00 91.81 185 PHE A N 1
ATOM 1478 C CA . PHE A 1 185 ? 2.045 2.462 -11.245 1.00 91.81 185 PHE A CA 1
ATOM 1479 C C . PHE A 1 185 ? 2.409 0.993 -11.313 1.00 91.81 185 PHE A C 1
ATOM 1481 O O . PHE A 1 185 ? 2.440 0.315 -10.282 1.00 91.81 185 PHE A O 1
ATOM 1488 N N . TYR A 1 186 ? 2.680 0.514 -12.519 1.00 91.31 186 TYR A N 1
ATOM 1489 C CA . TYR A 1 186 ? 3.017 -0.880 -12.755 1.00 91.31 186 TYR A CA 1
ATOM 1490 C C . TYR A 1 186 ? 4.072 -1.013 -13.851 1.00 91.31 186 TYR A C 1
ATOM 1492 O O . TYR A 1 186 ? 3.983 -0.345 -14.881 1.00 91.31 186 TYR A O 1
ATOM 1500 N N . ASN A 1 187 ? 5.045 -1.891 -13.631 1.00 91.75 187 ASN A N 1
ATOM 1501 C CA . ASN A 1 187 ? 5.977 -2.386 -14.643 1.00 91.75 187 ASN A CA 1
ATOM 1502 C C . ASN A 1 187 ? 6.437 -3.810 -14.319 1.00 91.75 187 ASN A C 1
ATOM 1504 O O . ASN A 1 187 ? 6.166 -4.337 -13.236 1.00 91.75 187 ASN A O 1
ATOM 1508 N N . SER A 1 188 ? 7.139 -4.435 -15.261 1.00 91.44 188 SER A N 1
ATOM 1509 C CA . SER A 1 188 ? 7.613 -5.812 -15.139 1.00 91.44 188 SER A CA 1
ATOM 1510 C C . SER A 1 188 ? 8.971 -6.030 -15.803 1.00 91.44 188 SER A C 1
ATOM 1512 O O . SER A 1 188 ? 9.558 -5.122 -16.387 1.00 91.44 188 SER A O 1
ATOM 1514 N N . ASN A 1 189 ? 9.484 -7.253 -15.704 1.00 89.94 189 ASN A N 1
ATOM 1515 C CA . ASN A 1 189 ? 10.631 -7.707 -16.492 1.00 89.94 189 ASN A CA 1
ATOM 1516 C C . ASN A 1 189 ? 10.318 -7.854 -17.997 1.00 89.94 189 ASN A C 1
ATOM 1518 O O . ASN A 1 189 ? 11.240 -7.862 -18.803 1.00 89.94 189 ASN A O 1
ATOM 1522 N N . GLN A 1 190 ? 9.040 -7.930 -18.379 1.00 91.38 190 GLN A N 1
ATOM 1523 C CA . GLN A 1 190 ? 8.581 -7.950 -19.777 1.00 91.38 190 GLN A CA 1
ATOM 1524 C C . GLN A 1 190 ? 8.343 -6.543 -20.338 1.00 91.38 190 GLN A C 1
ATOM 1526 O O . GLN A 1 190 ? 8.273 -6.342 -21.543 1.00 91.38 190 GLN A O 1
ATOM 1531 N N . ASN A 1 191 ? 8.156 -5.556 -19.463 1.00 92.06 191 ASN A N 1
ATOM 1532 C CA . ASN A 1 191 ? 8.138 -4.159 -19.853 1.00 92.06 191 ASN A CA 1
ATOM 1533 C C . ASN A 1 191 ? 8.670 -3.300 -18.710 1.00 92.06 191 ASN A C 1
ATOM 1535 O O . ASN A 1 191 ? 7.960 -3.021 -17.739 1.00 92.06 191 ASN A O 1
ATOM 1539 N N . ILE A 1 192 ? 9.925 -2.873 -18.834 1.00 91.38 192 ILE A N 1
ATOM 1540 C CA . ILE A 1 192 ? 10.603 -2.088 -17.798 1.00 91.38 192 ILE A CA 1
ATOM 1541 C C . ILE A 1 192 ? 10.004 -0.686 -17.622 1.00 91.38 192 ILE A C 1
ATOM 1543 O O . ILE A 1 192 ? 10.207 -0.067 -16.570 1.00 91.38 192 ILE A O 1
ATOM 1547 N N . TYR A 1 193 ? 9.274 -0.163 -18.612 1.00 90.12 193 TYR A N 1
ATOM 1548 C CA . TYR A 1 193 ? 8.688 1.172 -18.551 1.00 90.12 193 TYR A CA 1
ATOM 1549 C C . TYR A 1 193 ? 7.381 1.175 -17.742 1.00 90.12 193 TYR A C 1
ATOM 1551 O O . TYR A 1 193 ? 6.497 0.353 -17.981 1.00 90.12 193 TYR A O 1
ATOM 1559 N N . PRO A 1 194 ? 7.222 2.102 -16.776 1.00 88.31 194 PRO A N 1
ATOM 1560 C CA . PRO A 1 194 ? 6.035 2.149 -15.935 1.00 88.31 194 PRO A CA 1
ATOM 1561 C C . PRO A 1 194 ? 4.814 2.663 -16.690 1.00 88.31 194 PRO A C 1
ATOM 1563 O O . PRO A 1 194 ? 4.830 3.763 -17.239 1.00 88.31 194 PRO A O 1
ATOM 1566 N N . THR A 1 195 ? 3.725 1.907 -16.604 1.00 90.56 195 THR A N 1
ATOM 1567 C CA . THR A 1 195 ? 2.380 2.406 -16.895 1.00 90.56 195 THR A CA 1
ATOM 1568 C C . THR A 1 195 ? 1.871 3.173 -15.680 1.00 90.56 195 THR A C 1
ATOM 1570 O O . THR A 1 195 ? 1.968 2.687 -14.551 1.00 90.56 195 THR A O 1
ATOM 1573 N N . SER A 1 196 ? 1.353 4.379 -15.904 1.00 90.50 196 SER A N 1
ATOM 1574 C CA . SER A 1 196 ? 0.882 5.301 -14.868 1.00 90.50 196 SER A CA 1
ATOM 1575 C C . SER A 1 196 ? -0.593 5.615 -15.077 1.00 90.50 196 SER A C 1
ATOM 1577 O O . SER A 1 196 ? -0.978 6.135 -16.123 1.00 90.50 196 SER A O 1
ATOM 1579 N N . ILE A 1 197 ? -1.423 5.341 -14.073 1.00 90.38 197 ILE A N 1
ATOM 1580 C CA . ILE A 1 197 ? -2.877 5.526 -14.149 1.00 90.38 197 ILE A CA 1
ATOM 1581 C C . ILE A 1 197 ? -3.346 6.339 -12.946 1.00 90.38 197 ILE A C 1
ATOM 1583 O O . ILE A 1 197 ? -2.892 6.101 -11.827 1.00 90.38 197 ILE A O 1
ATOM 1587 N N . ARG A 1 198 ? -4.263 7.291 -13.157 1.00 90.75 198 ARG A N 1
ATOM 1588 C CA . ARG A 1 198 ? -4.928 8.061 -12.095 1.00 90.75 198 ARG A CA 1
ATOM 1589 C C . ARG A 1 198 ? -6.426 8.094 -12.331 1.00 90.75 198 ARG A C 1
ATOM 1591 O O . ARG A 1 198 ? -6.851 8.551 -13.386 1.00 90.75 198 ARG A O 1
ATOM 1598 N N . SER A 1 199 ? -7.209 7.675 -11.338 1.00 87.81 199 SER A N 1
ATOM 1599 C CA . SER A 1 199 ? -8.678 7.696 -11.403 1.00 87.81 199 SER A CA 1
ATOM 1600 C C . SER A 1 199 ? -9.216 7.149 -12.737 1.00 87.81 199 SER A C 1
ATOM 1602 O O . SER A 1 199 ? -9.940 7.834 -13.452 1.00 87.81 199 SER A O 1
ATOM 1604 N N . ASP A 1 200 ? -8.768 5.940 -13.098 1.00 86.31 200 ASP A N 1
ATOM 1605 C CA . ASP A 1 200 ? -9.102 5.208 -14.333 1.00 86.31 200 ASP A CA 1
ATOM 1606 C C . ASP A 1 200 ? -8.589 5.819 -15.653 1.00 86.31 200 ASP A C 1
ATOM 1608 O O . ASP A 1 200 ? -8.742 5.213 -16.712 1.00 86.31 200 ASP A O 1
ATOM 1612 N N . ALA A 1 201 ? -7.922 6.975 -15.614 1.00 87.31 201 ALA A N 1
ATOM 1613 C CA . ALA A 1 201 ? -7.286 7.573 -16.781 1.00 87.31 201 ALA A CA 1
ATOM 1614 C C . ALA A 1 201 ? -5.809 7.168 -16.879 1.00 87.31 201 ALA A C 1
ATOM 1616 O O . ALA A 1 201 ? -5.032 7.362 -15.938 1.00 87.31 201 ALA A O 1
ATOM 1617 N N . ILE A 1 202 ? -5.410 6.657 -18.044 1.00 87.69 202 ILE A N 1
ATOM 1618 C CA . ILE A 1 202 ? -4.002 6.446 -18.392 1.00 87.69 202 ILE A CA 1
ATOM 1619 C C . ILE A 1 202 ? -3.340 7.821 -18.517 1.00 87.69 202 ILE A C 1
ATOM 1621 O O . ILE A 1 202 ? -3.744 8.646 -19.336 1.00 87.69 202 ILE A O 1
ATOM 1625 N N . LEU A 1 203 ? -2.350 8.080 -17.664 1.00 83.50 203 LEU A N 1
ATOM 1626 C CA . LEU A 1 203 ? -1.536 9.296 -17.709 1.00 83.50 203 LEU A CA 1
ATOM 1627 C C . LEU A 1 203 ? -0.348 9.130 -18.650 1.00 83.50 203 LEU A C 1
ATOM 1629 O O . LEU A 1 203 ? 0.058 10.082 -19.311 1.00 83.50 203 LEU A O 1
ATOM 1633 N N . ASP A 1 204 ? 0.224 7.931 -18.636 1.00 82.12 204 ASP A N 1
ATOM 1634 C CA . ASP A 1 204 ? 1.417 7.553 -19.377 1.00 82.12 204 ASP A CA 1
ATOM 1635 C C . ASP A 1 204 ? 1.389 6.036 -19.545 1.00 82.12 204 ASP A C 1
ATOM 1637 O O . ASP A 1 204 ? 1.196 5.305 -18.568 1.00 82.12 204 ASP A O 1
ATOM 1641 N N . GLU A 1 205 ? 1.564 5.570 -20.768 1.00 79.81 205 GLU A N 1
ATOM 1642 C CA . GLU A 1 205 ? 1.716 4.158 -21.089 1.00 79.81 205 GLU A CA 1
ATOM 1643 C C . GLU A 1 205 ? 3.014 4.008 -21.868 1.00 79.81 205 GLU A C 1
ATOM 1645 O O . GLU A 1 205 ? 3.434 4.911 -22.593 1.00 79.81 205 GLU A O 1
ATOM 1650 N N . ALA A 1 206 ? 3.687 2.883 -21.672 1.00 72.25 206 ALA A N 1
ATOM 1651 C CA . ALA A 1 206 ? 4.904 2.596 -22.400 1.00 72.25 206 ALA A CA 1
ATOM 1652 C C . ALA A 1 206 ? 4.593 2.497 -23.904 1.00 72.25 206 ALA A C 1
ATOM 1654 O O . ALA A 1 206 ? 3.900 1.578 -24.330 1.00 72.25 206 ALA A O 1
ATOM 1655 N N . GLU A 1 207 ? 5.100 3.445 -24.698 1.00 72.12 207 GLU A N 1
ATOM 1656 C CA . GLU A 1 207 ? 4.955 3.419 -26.163 1.00 72.12 207 GLU A CA 1
ATOM 1657 C C . GLU A 1 207 ? 5.682 2.211 -26.778 1.00 72.12 207 GLU A C 1
ATOM 1659 O O . GLU A 1 207 ? 5.211 1.637 -27.759 1.00 72.12 207 GLU A O 1
ATOM 1664 N N . ASP A 1 208 ? 6.784 1.795 -26.148 1.00 78.56 208 ASP A N 1
ATOM 1665 C CA . ASP A 1 208 ? 7.582 0.631 -26.512 1.00 78.56 208 ASP A CA 1
ATOM 1666 C C . ASP A 1 208 ? 7.577 -0.409 -25.385 1.00 78.56 208 ASP A C 1
ATOM 1668 O O . ASP A 1 208 ? 7.598 -0.077 -24.196 1.00 78.56 208 ASP A O 1
ATOM 1672 N N . ILE A 1 209 ? 7.593 -1.685 -25.767 1.00 85.38 209 ILE A N 1
ATOM 1673 C CA . ILE A 1 209 ? 7.796 -2.806 -24.848 1.00 85.38 209 ILE A CA 1
ATOM 1674 C C . ILE A 1 209 ? 9.280 -3.166 -24.876 1.00 85.38 209 ILE A C 1
ATOM 1676 O O . ILE A 1 209 ? 9.813 -3.538 -25.922 1.00 85.38 209 ILE A O 1
ATOM 1680 N N . GLU A 1 210 ? 9.937 -3.059 -23.724 1.00 90.62 210 GLU A N 1
ATOM 1681 C CA . GLU A 1 210 ? 11.340 -3.435 -23.558 1.00 90.62 210 GLU A CA 1
ATOM 1682 C C . GLU A 1 210 ? 11.492 -4.420 -22.395 1.00 90.62 210 GLU A C 1
ATOM 1684 O O . GLU A 1 210 ? 11.193 -4.094 -21.240 1.00 90.62 210 GLU A O 1
ATOM 1689 N N . ASP A 1 211 ? 11.979 -5.620 -22.717 1.00 92.12 211 ASP A N 1
ATOM 1690 C CA . ASP A 1 211 ? 12.338 -6.640 -21.735 1.00 92.12 211 ASP A CA 1
ATOM 1691 C C . ASP A 1 211 ? 13.576 -6.204 -20.933 1.00 92.12 211 ASP A C 1
ATOM 1693 O O . ASP A 1 211 ? 14.513 -5.594 -21.453 1.00 92.12 211 ASP A O 1
ATOM 1697 N N . GLY A 1 212 ? 13.632 -6.582 -19.660 1.00 90.50 212 GLY A N 1
ATOM 1698 C CA . GLY A 1 212 ? 14.777 -6.321 -18.797 1.00 90.50 212 GLY A CA 1
ATOM 1699 C C . GLY A 1 212 ? 14.686 -7.064 -17.472 1.00 90.50 212 GLY A C 1
ATOM 1700 O O . GLY A 1 212 ? 13.952 -8.035 -17.327 1.00 90.50 212 GLY A O 1
ATOM 1701 N N . ASP A 1 213 ? 15.456 -6.617 -16.484 1.00 88.12 213 ASP A N 1
ATOM 1702 C CA . ASP A 1 213 ? 15.400 -7.171 -15.132 1.00 88.12 213 ASP A CA 1
ATOM 1703 C C . ASP A 1 213 ? 14.680 -6.232 -14.153 1.00 88.12 213 ASP A C 1
ATOM 1705 O O . ASP A 1 213 ? 14.406 -5.058 -14.433 1.00 88.12 213 ASP A O 1
ATOM 1709 N N . ILE A 1 214 ? 14.405 -6.752 -12.957 1.00 85.38 214 ILE A N 1
ATOM 1710 C CA . ILE A 1 214 ? 13.708 -6.008 -11.912 1.00 85.38 214 ILE A CA 1
ATOM 1711 C C . ILE A 1 214 ? 14.493 -4.778 -11.424 1.00 85.38 214 ILE A C 1
ATOM 1713 O O . ILE A 1 214 ? 13.891 -3.792 -10.995 1.00 85.38 214 ILE A O 1
ATOM 1717 N N . ASN A 1 215 ? 15.826 -4.774 -11.507 1.00 85.50 215 ASN A N 1
ATOM 1718 C CA . ASN A 1 215 ? 16.641 -3.620 -11.126 1.00 85.50 215 ASN A CA 1
ATOM 1719 C C . ASN A 1 215 ? 16.483 -2.482 -12.135 1.00 85.50 215 ASN A C 1
ATOM 1721 O O . ASN A 1 215 ? 16.382 -1.316 -11.744 1.00 85.50 215 ASN A O 1
ATOM 1725 N N . ILE A 1 216 ? 16.463 -2.807 -13.429 1.00 88.25 216 ILE A N 1
ATOM 1726 C CA . ILE A 1 216 ? 16.214 -1.851 -14.507 1.00 88.25 216 ILE A CA 1
ATOM 1727 C C . ILE A 1 216 ? 14.789 -1.309 -14.374 1.00 88.25 216 ILE A C 1
ATOM 1729 O O . ILE A 1 216 ? 14.617 -0.090 -14.312 1.00 88.25 216 ILE A O 1
ATOM 1733 N N . ALA A 1 217 ? 13.795 -2.186 -14.201 1.00 87.62 217 ALA A N 1
ATOM 1734 C CA . ALA A 1 217 ? 12.411 -1.789 -13.950 1.00 87.62 217 ALA A CA 1
ATOM 1735 C C . ALA A 1 217 ? 12.298 -0.849 -12.731 1.00 87.62 217 ALA A C 1
ATOM 1737 O O . ALA A 1 217 ? 11.659 0.201 -12.815 1.00 87.62 217 ALA A O 1
ATOM 1738 N N . THR A 1 218 ? 12.996 -1.138 -11.622 1.00 85.19 218 THR A N 1
ATOM 1739 C CA . THR A 1 218 ? 13.029 -0.247 -10.442 1.00 85.19 218 THR A CA 1
ATOM 1740 C C . THR A 1 218 ? 13.536 1.149 -10.805 1.00 85.19 218 THR A C 1
ATOM 1742 O O . THR A 1 218 ? 12.967 2.154 -10.386 1.00 85.19 218 THR A O 1
ATOM 1745 N N . LYS A 1 219 ? 14.618 1.240 -11.587 1.00 86.75 219 LYS A N 1
ATOM 1746 C CA . LYS A 1 219 ? 15.227 2.525 -11.967 1.00 86.75 219 LYS A CA 1
ATOM 1747 C C . LYS A 1 219 ? 14.324 3.342 -12.885 1.00 86.75 219 LYS A C 1
ATOM 1749 O O . LYS A 1 219 ? 14.300 4.566 -12.773 1.00 86.75 219 LYS A O 1
ATOM 1754 N N . MET A 1 220 ? 13.555 2.686 -13.751 1.00 85.75 220 MET A N 1
ATOM 1755 C CA . MET A 1 220 ? 12.623 3.363 -14.659 1.00 85.75 220 MET A CA 1
ATOM 1756 C C . MET A 1 220 ? 11.435 4.011 -13.934 1.00 85.75 220 MET A C 1
ATOM 1758 O O . MET A 1 220 ? 10.811 4.932 -14.470 1.00 85.75 220 MET A O 1
ATOM 1762 N N . ARG A 1 221 ? 11.177 3.642 -12.672 1.00 78.19 221 ARG A N 1
ATOM 1763 C CA . ARG A 1 221 ? 10.142 4.266 -11.832 1.00 78.19 221 ARG A CA 1
ATOM 1764 C C . ARG A 1 221 ? 10.391 5.729 -11.503 1.00 78.19 221 ARG A C 1
ATOM 1766 O O . ARG A 1 221 ? 9.489 6.372 -10.995 1.00 78.19 221 ARG A O 1
ATOM 1773 N N . VAL A 1 222 ? 11.544 6.323 -11.819 1.00 68.31 222 VAL A N 1
ATOM 1774 C CA . VAL A 1 222 ? 11.745 7.777 -11.630 1.00 68.31 222 VAL A CA 1
ATOM 1775 C C . VAL A 1 222 ? 10.630 8.606 -12.300 1.00 68.31 222 VAL A C 1
ATOM 1777 O O . VAL A 1 222 ? 10.288 9.677 -11.801 1.00 68.31 222 VAL A O 1
ATOM 1780 N N . LYS A 1 223 ? 9.993 8.094 -13.366 1.00 68.06 223 LYS A N 1
ATOM 1781 C CA . LYS A 1 223 ? 8.819 8.728 -13.994 1.00 68.06 223 LYS A CA 1
ATOM 1782 C C . LYS A 1 223 ? 7.575 8.791 -13.086 1.00 68.06 223 LYS A C 1
ATOM 1784 O O . LYS A 1 223 ? 6.839 9.773 -13.164 1.00 68.06 223 LYS A O 1
ATOM 1789 N N . GLU A 1 224 ? 7.375 7.824 -12.184 1.00 74.75 224 GLU A N 1
ATOM 1790 C CA . GLU A 1 224 ? 6.292 7.803 -11.176 1.00 74.75 224 GLU A CA 1
ATOM 1791 C C . GLU A 1 224 ? 6.276 9.083 -10.336 1.00 74.75 224 GLU A C 1
ATOM 1793 O O . GLU A 1 224 ? 5.217 9.629 -10.026 1.00 74.75 224 GLU A O 1
ATOM 1798 N N . ASP A 1 225 ? 7.463 9.597 -10.005 1.00 76.81 225 ASP A N 1
ATOM 1799 C CA . ASP A 1 225 ? 7.624 10.762 -9.140 1.00 76.81 225 ASP A CA 1
ATOM 1800 C C . ASP A 1 225 ? 6.923 12.004 -9.705 1.00 76.81 225 ASP A C 1
ATOM 1802 O O . ASP A 1 225 ? 6.381 12.801 -8.942 1.00 76.81 225 ASP A O 1
ATOM 1806 N N . LYS A 1 226 ? 6.864 12.151 -11.035 1.00 80.44 226 LYS A N 1
ATOM 1807 C CA . LYS A 1 226 ? 6.169 13.264 -11.694 1.00 80.44 226 LYS A CA 1
ATOM 1808 C C . LYS A 1 226 ? 4.666 13.234 -11.395 1.00 80.44 226 LYS A C 1
ATOM 1810 O O . LYS A 1 226 ? 4.134 14.194 -10.844 1.00 80.44 226 LYS A O 1
ATOM 1815 N N . TYR A 1 227 ? 3.994 12.129 -11.713 1.00 83.62 227 TYR A N 1
ATOM 1816 C CA . TYR A 1 227 ? 2.538 12.015 -11.571 1.00 83.62 227 TYR A CA 1
ATOM 1817 C C . TYR A 1 227 ? 2.104 11.921 -10.107 1.00 83.62 227 TYR A C 1
ATOM 1819 O O . TYR A 1 227 ? 1.070 12.465 -9.713 1.00 83.62 227 TYR A O 1
ATOM 1827 N N . LEU A 1 228 ? 2.925 11.289 -9.270 1.00 86.19 228 LEU A N 1
ATOM 1828 C CA . LEU A 1 228 ? 2.672 11.227 -7.841 1.00 86.19 228 LEU A CA 1
ATOM 1829 C C . LEU A 1 228 ? 2.813 12.599 -7.170 1.00 86.19 228 LEU A C 1
ATOM 1831 O O . LEU A 1 228 ? 2.014 12.929 -6.292 1.00 86.19 228 LEU A O 1
ATOM 1835 N N . LYS A 1 229 ? 3.786 13.422 -7.590 1.00 83.75 229 LYS A N 1
ATOM 1836 C CA . LYS A 1 229 ? 3.899 14.814 -7.130 1.00 83.75 229 LYS A CA 1
ATOM 1837 C C . LYS A 1 229 ? 2.644 15.610 -7.455 1.00 83.75 229 LYS A C 1
ATOM 1839 O O . LYS A 1 229 ? 2.190 16.358 -6.596 1.00 83.75 229 LYS A O 1
ATOM 1844 N N . ASP A 1 230 ? 2.058 15.427 -8.634 1.00 84.31 230 ASP A N 1
ATOM 1845 C CA . ASP A 1 230 ? 0.828 16.125 -9.021 1.00 84.31 230 ASP A CA 1
ATOM 1846 C C . ASP A 1 230 ? -0.372 15.705 -8.162 1.00 84.31 230 ASP A C 1
ATOM 1848 O O . ASP A 1 230 ? -1.110 16.566 -7.666 1.00 84.31 230 ASP A O 1
ATOM 1852 N N . LEU A 1 231 ? -0.535 14.399 -7.912 1.00 87.88 231 LEU A N 1
ATOM 1853 C CA . LEU A 1 231 ? -1.543 13.889 -6.979 1.00 87.88 231 LEU A CA 1
ATOM 1854 C C . LEU A 1 231 ? -1.350 14.521 -5.597 1.00 87.88 231 LEU A C 1
ATOM 1856 O O . LEU A 1 231 ? -2.245 15.169 -5.066 1.00 87.88 231 LEU A O 1
ATOM 1860 N N . PHE A 1 232 ? -0.162 14.389 -5.017 1.00 87.81 232 PHE A N 1
ATOM 1861 C CA . PHE A 1 232 ? 0.094 14.835 -3.651 1.00 87.81 232 PHE A CA 1
ATOM 1862 C C . PHE A 1 232 ? 0.037 16.355 -3.494 1.00 87.81 232 PHE A C 1
ATOM 1864 O O . PHE A 1 232 ? -0.509 16.844 -2.505 1.00 87.81 232 PHE A O 1
ATOM 1871 N N . LYS A 1 233 ? 0.501 17.117 -4.489 1.00 86.12 233 LYS A N 1
ATOM 1872 C CA . LYS A 1 233 ? 0.392 18.580 -4.512 1.00 86.12 233 LYS A CA 1
ATOM 1873 C C . LYS A 1 233 ? -1.063 19.039 -4.499 1.00 86.12 233 LYS A C 1
ATOM 1875 O O . LYS A 1 233 ? -1.365 20.012 -3.813 1.00 86.12 233 LYS A O 1
ATOM 1880 N N . THR A 1 234 ? -1.960 18.323 -5.187 1.00 85.44 234 THR A N 1
ATOM 1881 C CA . THR A 1 234 ? -3.409 18.619 -5.191 1.00 85.44 234 THR A CA 1
ATOM 1882 C C . THR A 1 234 ? -3.980 18.647 -3.769 1.00 85.44 234 THR A C 1
ATOM 1884 O O . THR A 1 234 ? -4.841 19.467 -3.461 1.00 85.44 234 THR A O 1
ATOM 1887 N N . TYR A 1 235 ? -3.447 17.808 -2.878 1.00 85.12 235 TYR A N 1
ATOM 1888 C CA . TYR A 1 235 ? -3.901 17.680 -1.493 1.00 85.12 235 TYR A CA 1
ATOM 1889 C C . TYR A 1 235 ? -2.934 18.288 -0.469 1.00 85.12 235 TYR A C 1
ATOM 1891 O O . TYR A 1 235 ? -3.135 18.106 0.729 1.00 85.12 235 TYR A O 1
ATOM 1899 N N . ASN A 1 236 ? -1.906 19.021 -0.914 1.00 85.50 236 ASN A N 1
ATOM 1900 C CA . ASN A 1 236 ? -0.855 19.578 -0.057 1.00 85.50 236 ASN A CA 1
ATOM 1901 C C . ASN A 1 236 ? -0.146 18.513 0.814 1.00 85.50 236 ASN A C 1
ATOM 1903 O O . ASN A 1 236 ? 0.112 18.719 1.998 1.00 85.50 236 ASN A O 1
ATOM 1907 N N . ILE A 1 237 ? 0.135 17.353 0.219 1.00 85.06 237 ILE A N 1
ATOM 1908 C CA . ILE A 1 237 ? 0.829 16.228 0.848 1.00 85.06 237 ILE A CA 1
ATOM 1909 C C . ILE A 1 237 ? 2.319 16.323 0.509 1.00 85.06 237 ILE A C 1
ATOM 1911 O O . ILE A 1 237 ? 2.705 16.308 -0.659 1.00 85.06 237 ILE A O 1
ATOM 1915 N N . GLU A 1 238 ? 3.181 16.367 1.522 1.00 84.56 238 GLU A N 1
ATOM 1916 C CA . GLU A 1 238 ? 4.621 16.204 1.311 1.00 84.56 238 GLU A CA 1
ATOM 1917 C C . GLU A 1 238 ? 4.969 14.722 1.106 1.00 84.56 238 GLU A C 1
ATOM 1919 O O . GLU A 1 238 ? 4.395 13.847 1.759 1.00 84.56 238 GLU A O 1
ATOM 1924 N N . ASN A 1 239 ? 5.942 14.418 0.240 1.00 84.94 239 ASN A N 1
ATOM 1925 C CA . ASN A 1 239 ? 6.471 13.063 0.082 1.00 84.94 239 ASN A CA 1
ATOM 1926 C C . ASN A 1 239 ? 7.933 12.923 0.513 1.00 84.94 239 ASN A C 1
ATOM 1928 O O . ASN A 1 239 ? 8.680 13.887 0.673 1.00 84.94 239 ASN A O 1
ATOM 1932 N N . ILE A 1 240 ? 8.317 11.672 0.739 1.00 84.88 240 ILE A N 1
ATOM 1933 C CA . ILE A 1 240 ? 9.680 11.228 0.975 1.00 84.88 240 ILE A CA 1
ATOM 1934 C C . ILE A 1 240 ? 9.934 9.949 0.181 1.00 84.88 240 ILE A C 1
ATOM 1936 O O . ILE A 1 240 ? 9.128 9.016 0.207 1.00 84.88 240 ILE A O 1
ATOM 1940 N N . SER A 1 241 ? 11.074 9.879 -0.495 1.00 84.81 241 SER A N 1
ATOM 1941 C CA . SER A 1 241 ? 11.498 8.666 -1.188 1.00 84.81 241 SER A CA 1
ATOM 1942 C C . SER A 1 241 ? 11.868 7.578 -0.183 1.00 84.81 241 SER A C 1
ATOM 1944 O O . SER A 1 241 ? 12.676 7.786 0.726 1.00 84.81 241 SER A O 1
ATOM 1946 N N . LYS A 1 242 ? 11.288 6.389 -0.345 1.00 82.12 242 LYS A N 1
ATOM 1947 C CA . LYS A 1 242 ? 11.657 5.198 0.413 1.00 82.12 242 LYS A CA 1
ATOM 1948 C C . LYS A 1 242 ? 12.647 4.380 -0.397 1.00 82.12 242 LYS A C 1
ATOM 1950 O O . LYS A 1 242 ? 12.426 4.082 -1.567 1.00 82.12 242 LYS A O 1
ATOM 1955 N N . LYS A 1 243 ? 13.723 3.991 0.276 1.00 83.25 243 LYS A N 1
ATOM 1956 C CA . LYS A 1 243 ? 14.745 3.108 -0.266 1.00 83.25 243 LYS A CA 1
ATOM 1957 C C . LYS A 1 243 ? 14.652 1.702 0.318 1.00 83.25 243 LYS A C 1
ATOM 1959 O O . LYS A 1 243 ? 14.217 1.539 1.465 1.00 83.25 243 LYS A O 1
ATOM 1964 N N . ALA A 1 244 ? 15.087 0.726 -0.467 1.00 76.19 244 ALA A N 1
ATOM 1965 C CA . ALA A 1 244 ? 15.268 -0.667 -0.078 1.00 76.19 244 ALA A CA 1
ATOM 1966 C C . ALA A 1 244 ? 16.497 -1.254 -0.779 1.00 76.19 244 ALA A C 1
ATOM 1968 O O . ALA A 1 244 ? 16.913 -0.741 -1.816 1.00 76.19 244 ALA A O 1
ATOM 1969 N N . ASN A 1 245 ? 17.063 -2.332 -0.229 1.00 73.12 245 ASN A N 1
ATOM 1970 C CA . ASN A 1 245 ? 18.059 -3.112 -0.959 1.00 73.12 245 ASN A CA 1
ATOM 1971 C C . ASN A 1 245 ? 17.355 -4.124 -1.862 1.00 73.12 245 ASN A C 1
ATOM 1973 O O . ASN A 1 245 ? 16.647 -4.993 -1.350 1.00 73.12 245 ASN A O 1
ATOM 1977 N N . ILE A 1 246 ? 17.599 -4.012 -3.165 1.00 72.00 246 ILE A N 1
ATOM 1978 C CA . ILE A 1 246 ? 17.197 -4.964 -4.202 1.00 72.00 246 ILE A CA 1
ATOM 1979 C C . ILE A 1 246 ? 18.488 -5.537 -4.785 1.00 72.00 246 ILE A C 1
ATOM 1981 O O . ILE A 1 246 ? 19.362 -4.774 -5.191 1.00 72.00 246 ILE A O 1
ATOM 1985 N N . GLU A 1 247 ? 18.657 -6.861 -4.734 1.00 69.81 247 GLU A N 1
ATOM 1986 C CA . GLU A 1 247 ? 19.830 -7.567 -5.290 1.00 69.81 247 GLU A CA 1
ATOM 1987 C C . GLU A 1 247 ? 21.192 -6.924 -4.937 1.00 69.81 247 GLU A C 1
ATOM 1989 O O . GLU A 1 247 ? 22.067 -6.736 -5.779 1.00 69.81 247 GLU A O 1
ATOM 1994 N N . ASN A 1 248 ? 21.383 -6.591 -3.655 1.00 69.06 248 ASN A N 1
ATOM 1995 C CA . ASN A 1 248 ? 22.591 -5.953 -3.098 1.00 69.06 248 ASN A CA 1
ATOM 1996 C C . ASN A 1 248 ? 22.822 -4.479 -3.479 1.00 69.06 248 ASN A C 1
ATOM 1998 O O . ASN A 1 248 ? 23.880 -3.933 -3.166 1.00 69.06 248 ASN A O 1
ATOM 2002 N N . SER A 1 249 ? 21.840 -3.812 -4.085 1.00 73.25 249 SER A N 1
ATOM 2003 C CA . SER A 1 249 ? 21.889 -2.379 -4.384 1.00 73.25 249 SER A CA 1
ATOM 2004 C C . SER A 1 249 ? 20.790 -1.619 -3.644 1.00 73.25 249 SER A C 1
ATOM 2006 O O . SER A 1 249 ? 19.620 -1.995 -3.697 1.00 73.25 249 SER A O 1
ATOM 2008 N N . GLU A 1 250 ? 21.142 -0.520 -2.972 1.00 82.44 250 GLU A N 1
ATOM 2009 C CA . GLU A 1 250 ? 20.150 0.382 -2.377 1.00 82.44 250 GLU A CA 1
ATOM 2010 C C . GLU A 1 250 ? 19.499 1.226 -3.482 1.00 82.44 250 GLU A C 1
ATOM 2012 O O . GLU A 1 250 ? 20.167 2.024 -4.141 1.00 82.44 250 GLU A O 1
ATOM 2017 N N . MET A 1 251 ? 18.189 1.076 -3.671 1.00 81.75 251 MET A N 1
ATOM 2018 C CA . MET A 1 251 ? 17.423 1.794 -4.692 1.00 81.75 251 MET A CA 1
ATOM 2019 C C . MET A 1 251 ? 16.196 2.467 -4.084 1.00 81.75 251 MET A C 1
ATOM 2021 O O . MET A 1 251 ? 15.657 2.008 -3.075 1.00 81.75 251 MET A O 1
ATOM 2025 N N . VAL A 1 252 ? 15.751 3.571 -4.690 1.00 84.38 252 VAL A N 1
ATOM 2026 C CA . VAL A 1 252 ? 14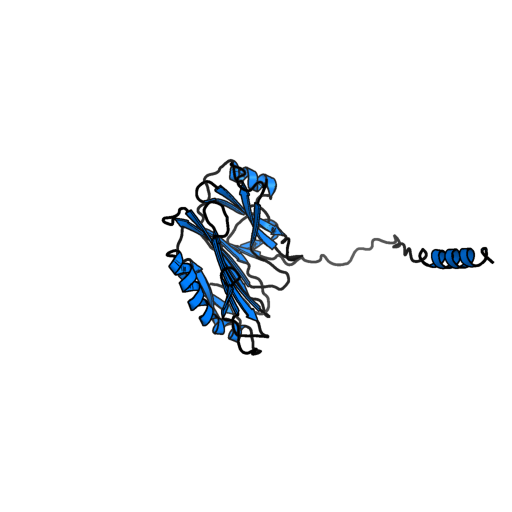.437 4.152 -4.388 1.00 84.38 252 VAL A CA 1
ATOM 2027 C C . VAL A 1 252 ? 13.380 3.223 -4.967 1.00 84.38 252 VAL A C 1
ATOM 2029 O O . VAL A 1 252 ? 13.407 2.939 -6.157 1.00 84.38 252 VAL A O 1
ATOM 2032 N N . ILE A 1 253 ? 12.469 2.757 -4.119 1.00 80.31 253 ILE A N 1
ATOM 2033 C CA . ILE A 1 253 ? 11.440 1.779 -4.496 1.00 80.31 253 ILE A CA 1
ATOM 2034 C C . ILE A 1 253 ? 10.045 2.379 -4.620 1.00 80.31 253 ILE A C 1
ATOM 2036 O O . ILE A 1 253 ? 9.155 1.745 -5.169 1.00 80.31 253 ILE A O 1
ATOM 2040 N N . ALA A 1 254 ? 9.848 3.565 -4.047 1.00 82.06 254 ALA A N 1
ATOM 2041 C CA . ALA A 1 254 ? 8.600 4.314 -4.064 1.00 82.06 254 ALA A CA 1
ATOM 2042 C C . ALA A 1 254 ? 8.787 5.636 -3.327 1.00 82.06 254 ALA A C 1
ATOM 2044 O O . ALA A 1 254 ? 9.717 5.791 -2.530 1.00 82.06 254 ALA A O 1
ATOM 2045 N N . ASN A 1 255 ? 7.838 6.548 -3.484 1.00 83.19 255 ASN A N 1
ATOM 2046 C CA . ASN A 1 255 ? 7.676 7.662 -2.558 1.00 83.19 255 ASN A CA 1
ATOM 2047 C C . ASN A 1 255 ? 6.534 7.368 -1.583 1.00 83.19 255 ASN A C 1
ATOM 2049 O O . ASN A 1 255 ? 5.591 6.666 -1.914 1.00 83.19 255 ASN A O 1
ATOM 2053 N N . PHE A 1 256 ? 6.613 7.885 -0.367 1.00 80.31 256 PHE A N 1
ATOM 2054 C CA . PHE A 1 256 ? 5.568 7.778 0.650 1.00 80.31 256 PHE A CA 1
ATOM 2055 C C . PHE A 1 256 ? 5.243 9.162 1.180 1.00 80.31 256 PHE A C 1
ATOM 2057 O O . PHE A 1 256 ? 6.068 10.067 1.088 1.00 80.31 256 PHE A O 1
ATOM 2064 N N . THR A 1 257 ? 4.077 9.327 1.796 1.00 78.12 257 THR A N 1
ATOM 2065 C CA . THR A 1 257 ? 3.773 10.555 2.530 1.00 78.12 257 THR A CA 1
ATOM 2066 C C . THR A 1 257 ? 4.803 10.798 3.638 1.00 78.12 257 THR A C 1
ATOM 2068 O O . THR A 1 257 ? 5.103 9.909 4.447 1.00 78.12 257 THR A O 1
ATOM 2071 N N . LYS A 1 258 ? 5.351 12.014 3.663 1.00 74.81 258 LYS A N 1
ATOM 2072 C CA . LYS A 1 258 ? 6.231 12.523 4.712 1.00 74.81 258 LYS A CA 1
ATOM 2073 C C . LYS A 1 258 ? 5.363 12.986 5.881 1.00 74.81 258 LYS A C 1
ATOM 2075 O O . LYS A 1 258 ? 4.405 13.716 5.675 1.00 74.81 258 LYS A O 1
ATOM 2080 N N . GLU A 1 259 ? 5.685 12.473 7.069 1.00 65.50 259 GLU A N 1
ATOM 2081 C CA . GLU A 1 259 ? 5.065 12.754 8.376 1.00 65.50 259 GLU A CA 1
ATOM 2082 C C . GLU A 1 259 ? 3.708 13.479 8.364 1.00 65.50 259 GLU A C 1
ATOM 2084 O O . GLU A 1 259 ? 3.591 14.660 8.670 1.00 65.50 259 GLU A O 1
ATOM 2089 N N . SER A 1 260 ? 2.663 12.704 8.090 1.00 60.25 260 SER A N 1
ATOM 2090 C CA . SER A 1 260 ? 1.303 12.955 8.564 1.00 60.25 260 SER A CA 1
ATOM 2091 C C . SER A 1 260 ? 0.993 11.992 9.720 1.00 60.25 260 SER A C 1
ATOM 2093 O O . SER A 1 260 ? 1.785 11.085 9.999 1.00 60.25 260 SER A O 1
ATOM 2095 N N . ASP A 1 261 ? -0.114 12.196 10.437 1.00 64.75 261 ASP A N 1
ATOM 2096 C CA . ASP A 1 261 ? -0.486 11.411 11.619 1.00 64.75 261 ASP A CA 1
ATOM 2097 C C . ASP A 1 261 ? -0.579 9.914 11.285 1.00 64.75 261 ASP A C 1
ATOM 2099 O O . ASP A 1 261 ? -1.586 9.405 10.786 1.00 64.75 261 ASP A O 1
ATOM 2103 N N . LYS A 1 262 ? 0.516 9.195 11.537 1.00 66.88 262 LYS A N 1
ATOM 2104 C CA . LYS A 1 262 ? 0.693 7.807 11.122 1.00 66.88 262 LYS A CA 1
ATOM 2105 C C . LYS A 1 262 ? -0.232 6.896 11.923 1.00 66.88 262 LYS A C 1
ATOM 2107 O O . LYS A 1 262 ? -0.120 6.819 13.145 1.00 66.88 262 LYS A O 1
ATOM 2112 N N . ILE A 1 263 ? -1.117 6.183 11.228 1.00 62.91 263 ILE A N 1
ATOM 2113 C CA . ILE A 1 263 ? -2.034 5.221 11.852 1.00 62.91 263 ILE A CA 1
ATOM 2114 C C . ILE A 1 263 ? -1.304 3.892 12.036 1.00 62.91 263 ILE A C 1
ATOM 2116 O O . ILE A 1 263 ? -1.142 3.406 13.154 1.00 62.91 263 ILE A O 1
ATOM 2120 N N . ILE A 1 264 ? -0.819 3.323 10.933 1.00 66.50 264 ILE A N 1
ATOM 2121 C CA . ILE A 1 264 ? 0.029 2.134 10.937 1.00 66.50 264 ILE A CA 1
ATOM 2122 C C . ILE A 1 264 ? 0.847 2.081 9.650 1.00 66.50 264 ILE A C 1
ATOM 2124 O O . ILE A 1 264 ? 0.446 2.585 8.603 1.00 66.50 264 ILE A O 1
ATOM 2128 N N . LYS A 1 265 ? 2.012 1.447 9.718 1.00 67.06 265 LYS A N 1
ATOM 2129 C CA . LYS A 1 265 ? 2.758 1.021 8.538 1.00 67.06 265 LYS A CA 1
ATOM 2130 C C . LYS A 1 265 ? 3.218 -0.404 8.761 1.00 67.06 265 LYS A C 1
ATOM 2132 O O . LYS A 1 265 ? 3.880 -0.694 9.760 1.00 67.06 265 LYS A O 1
ATOM 2137 N N . ILE A 1 266 ? 2.820 -1.261 7.838 1.00 66.00 266 ILE A N 1
ATOM 2138 C CA . ILE A 1 266 ? 3.033 -2.696 7.880 1.00 66.00 266 ILE A CA 1
ATOM 2139 C C . ILE A 1 266 ? 3.943 -3.028 6.717 1.00 66.00 266 ILE A C 1
ATOM 2141 O O . ILE A 1 266 ? 3.764 -2.554 5.596 1.00 66.00 266 ILE A O 1
ATOM 2145 N N . LEU A 1 267 ? 4.968 -3.794 7.029 1.00 62.03 267 LEU A N 1
ATOM 2146 C CA . LEU A 1 267 ? 5.970 -4.213 6.089 1.00 62.03 267 LEU A CA 1
ATOM 2147 C C . LEU A 1 267 ? 6.062 -5.728 6.174 1.00 62.03 267 LEU A C 1
ATOM 2149 O O . LEU A 1 267 ? 6.504 -6.265 7.186 1.00 62.03 267 LEU A O 1
ATOM 2153 N N . SER A 1 268 ? 5.681 -6.418 5.115 1.00 64.44 268 SER A N 1
ATOM 2154 C CA . SER A 1 268 ? 6.067 -7.811 4.971 1.00 64.44 268 SER A CA 1
ATOM 2155 C C . SER A 1 268 ? 7.395 -7.870 4.243 1.00 64.44 268 SER A C 1
ATOM 2157 O O . SER A 1 268 ? 7.602 -7.192 3.234 1.00 64.44 268 SER A O 1
ATOM 2159 N N . ILE A 1 269 ? 8.321 -8.649 4.787 1.00 56.66 269 ILE A N 1
ATOM 2160 C CA . ILE A 1 269 ? 9.554 -8.975 4.086 1.00 56.66 269 ILE A CA 1
ATOM 2161 C C . ILE A 1 269 ? 9.700 -10.480 4.140 1.00 56.66 269 ILE A C 1
ATOM 2163 O O . ILE A 1 269 ? 9.985 -11.011 5.213 1.00 56.66 269 ILE A O 1
ATOM 2167 N N . GLU A 1 270 ? 9.664 -11.142 2.987 1.00 53.28 270 GLU A N 1
ATOM 2168 C CA . GLU A 1 270 ? 10.359 -12.414 2.879 1.00 53.28 270 GLU A CA 1
ATOM 2169 C C . GLU A 1 270 ? 10.987 -12.648 1.505 1.00 53.28 270 GLU A C 1
ATOM 2171 O O . GLU A 1 270 ? 10.290 -12.792 0.517 1.00 53.28 270 GLU A O 1
ATOM 2176 N N . LYS A 1 271 ? 12.323 -12.786 1.485 1.00 48.59 271 LYS A N 1
ATOM 2177 C CA . LYS A 1 271 ? 13.023 -13.861 0.759 1.00 48.59 271 LYS A CA 1
ATOM 2178 C C . LYS A 1 271 ? 14.377 -14.122 1.435 1.00 48.59 271 LYS A C 1
ATOM 2180 O O . LYS A 1 271 ? 15.334 -13.373 1.237 1.00 48.59 271 LYS A O 1
ATOM 2185 N N . LEU A 1 272 ? 14.479 -15.177 2.247 1.00 45.12 272 LEU A N 1
ATOM 2186 C CA . LEU A 1 272 ? 15.752 -15.689 2.791 1.00 45.12 272 LEU A CA 1
ATOM 2187 C C . LEU A 1 272 ? 15.839 -17.187 2.453 1.00 45.12 272 LEU A C 1
ATOM 2189 O O . LEU A 1 272 ? 14.903 -17.928 2.713 1.00 45.12 272 LEU A O 1
ATOM 2193 N N . LYS A 1 273 ? 16.872 -17.674 1.752 1.00 36.78 273 LYS A N 1
ATOM 2194 C CA . LYS A 1 273 ? 18.230 -17.911 2.286 1.00 36.78 273 LYS A CA 1
ATOM 2195 C C . LYS A 1 273 ? 19.395 -17.478 1.373 1.00 36.78 273 LYS A C 1
ATOM 2197 O O . LYS A 1 273 ? 20.543 -17.708 1.735 1.00 36.78 273 LYS A O 1
ATOM 2202 N N . ASN A 1 274 ? 19.132 -16.809 0.244 1.00 40.97 274 ASN A N 1
ATOM 2203 C CA . ASN A 1 274 ? 20.173 -16.492 -0.755 1.00 40.97 274 ASN A CA 1
ATOM 2204 C C . ASN A 1 274 ? 20.313 -14.978 -1.054 1.00 40.97 274 ASN A C 1
ATOM 2206 O O . ASN A 1 274 ? 20.958 -14.609 -2.027 1.00 40.97 274 ASN A O 1
ATOM 2210 N N . GLY A 1 275 ? 19.738 -14.101 -0.213 1.00 43.41 275 GLY A N 1
ATOM 2211 C CA . GLY A 1 275 ? 20.086 -12.671 -0.160 1.00 43.41 275 GLY A CA 1
ATOM 2212 C C . GLY A 1 275 ? 19.327 -11.705 -1.080 1.00 43.41 275 GLY A C 1
ATOM 2213 O O . GLY A 1 275 ? 19.982 -10.938 -1.774 1.00 43.41 275 GLY A O 1
ATOM 2214 N N . LYS A 1 276 ? 17.981 -11.667 -1.072 1.00 46.06 276 LYS A N 1
ATOM 2215 C CA . LYS A 1 276 ? 17.251 -10.755 -1.982 1.00 46.06 276 LYS A CA 1
ATOM 2216 C C . LYS A 1 276 ? 16.479 -9.561 -1.411 1.00 46.06 276 LYS A C 1
ATOM 2218 O O . LYS A 1 276 ? 16.350 -8.613 -2.167 1.00 46.06 276 LYS A O 1
ATOM 2223 N N . PHE A 1 277 ? 16.091 -9.468 -0.132 1.00 47.34 277 PHE A N 1
ATOM 2224 C CA . PHE A 1 277 ? 15.539 -8.195 0.389 1.00 47.34 277 PHE A CA 1
ATOM 2225 C C . PHE A 1 277 ? 15.886 -7.948 1.863 1.00 47.34 277 PHE A C 1
ATOM 2227 O O . PHE A 1 277 ? 15.506 -8.710 2.751 1.00 47.34 277 PHE A O 1
ATOM 2234 N N . ALA A 1 278 ? 16.588 -6.845 2.137 1.00 37.22 278 ALA A N 1
ATOM 2235 C CA . ALA A 1 278 ? 16.851 -6.352 3.488 1.00 37.22 278 ALA A CA 1
ATOM 2236 C C . ALA A 1 278 ? 16.624 -4.837 3.531 1.00 37.22 278 ALA A C 1
ATOM 2238 O O . ALA A 1 278 ? 17.353 -4.074 2.897 1.00 37.22 278 ALA A O 1
ATOM 2239 N N . ILE A 1 279 ? 15.625 -4.387 4.289 1.00 38.28 279 ILE A N 1
ATOM 2240 C CA . ILE A 1 279 ? 15.419 -2.959 4.551 1.00 38.28 279 ILE A CA 1
ATOM 2241 C C . ILE A 1 279 ? 16.012 -2.604 5.909 1.00 38.28 279 ILE A C 1
ATOM 2243 O O . ILE A 1 279 ? 15.670 -3.235 6.911 1.00 38.28 279 ILE A O 1
ATOM 2247 N N . LYS A 1 280 ? 16.891 -1.597 5.903 1.00 32.19 280 LYS A N 1
ATOM 2248 C CA . LYS A 1 280 ? 17.316 -0.851 7.091 1.00 32.19 280 LYS A CA 1
ATOM 2249 C C . LYS A 1 280 ? 16.230 0.139 7.522 1.00 32.19 280 LYS A C 1
ATOM 2251 O O . LYS A 1 280 ? 15.586 0.765 6.640 1.00 32.19 280 LYS A O 1
#

Organism: NCBI:txid2652269

Sequence (280 aa):
MRKHTILLCLLSLYFLFTSCQKPSESSLKNGDKETIKEKVNIKYVGKEKTFENTNKKKSFEQKYGKGRKSPSINLDEAVGNLVSAKIANIDLGLSLLPSTENSGSYSIFVNYEDKNNNLGLDEEKIEIGPIFDEDKSYSLISFYKMTSPSGDILIISQVQISDDFQYSKYSIYNKYLNMMDYAYFYNSNQNIYPTSIRSDAILDEAEDIEDGDINIATKMRVKEDKYLKDLFKTYNIENISKKANIENSEMVIANFTKESDKIIKILSIEKLKNGKFAIK